Protein AF-0000000068954182 (afdb_homodimer)

Organism: Cupriavidus necator (strain ATCC 17699 / DSM 428 / KCTC 22496 / NCIMB 10442 / H16 / Stanier 337) (NCBI:txid381666)

Sequence (374 aa):
MQEFVVGITGTSGSGKTTLITAMLPWFRERGLRVNVVKHSHHPLELEPPAKDSARFRAAGASEVMVASPYRFAIVHELRGDAEPTLAEQLARLAPAELTLVEGFRSDAIPRIEVYRPVHGREPYYPCDPSIVALATDRNTDAALPCLPLNHPPEVAQFILALRERHTGKRMLHPAAHRHGFRAPDASMQEFVVGITGTSGSGKTTLITAMLPWFRERGLRVNVVKHSHHPLELEPPAKDSARFRAAGASEVMVASPYRFAIVHELRGDAEPTLAEQLARLAPAELTLVEGFRSDAIPRIEVYRPVHGREPYYPCDPSIVALATDRNTDAALPCLPLNHPPEVAQFILALRERHTGKRMLHPAAHRHGFRAPDAS

InterPro domains:
  IPR004435 Molybdopterin-guanine dinucleotide biosynthesis protein B (MobB) domain [PF03205] (5-137)
  IPR004435 Molybdopterin-guanine dinucleotide biosynthesis protein B (MobB) domain [TIGR00176] (5-160)
  IPR027417 P-loop containing nucleoside triphosphate hydrolase [G3DSA:3.40.50.300] (2-165)
  IPR027417 P-loop containing nucleoside triphosphate hydrolase [SSF52540] (4-162)
  IPR052539 Molybdopterin-guanine dinucleotide biosynthesis adapter [PTHR40072] (5-162)

Structure (mmCIF, N/CA/C/O backbone):
data_AF-0000000068954182-model_v1
#
loop_
_entity.id
_entity.type
_entity.pdbx_description
1 polymer 'Molybdopterin-guanine dinucleotide biosynthesis protein B'
#
loop_
_atom_site.group_PDB
_atom_site.id
_atom_site.type_symbol
_atom_site.label_atom_id
_atom_site.label_alt_id
_atom_site.label_comp_id
_atom_site.label_asym_id
_atom_site.label_entity_id
_atom_site.label_seq_id
_atom_site.pdbx_PDB_ins_code
_atom_site.Cartn_x
_atom_site.Cartn_y
_atom_site.Cartn_z
_atom_site.occupancy
_atom_site.B_iso_or_equiv
_atom_site.auth_seq_id
_atom_site.auth_comp_id
_atom_site.auth_asym_id
_atom_site.auth_atom_id
_atom_site.pdbx_PDB_model_num
ATOM 1 N N . MET A 1 1 ? -6.184 11.781 -8.039 1 76.31 1 MET A N 1
ATOM 2 C CA . MET A 1 1 ? -5.398 13.008 -7.918 1 76.31 1 MET A CA 1
ATOM 3 C C . MET A 1 1 ? -5.52 13.594 -6.516 1 76.31 1 MET A C 1
ATOM 5 O O . MET A 1 1 ? -6.57 13.484 -5.879 1 76.31 1 MET A O 1
ATOM 9 N N . GLN A 1 2 ? -4.336 13.977 -5.938 1 85.25 2 GLN A N 1
ATOM 10 C CA . GLN A 1 2 ? -4.332 14.617 -4.629 1 85.25 2 GLN A CA 1
ATOM 11 C C . GLN A 1 2 ? -4.703 16.094 -4.746 1 85.25 2 GLN A C 1
ATOM 13 O O . GLN A 1 2 ? -3.994 16.875 -5.391 1 85.25 2 GLN A O 1
ATOM 18 N N . GLU A 1 3 ? -5.77 16.453 -4.055 1 88.75 3 GLU A N 1
ATOM 19 C CA . GLU A 1 3 ? -6.293 17.812 -4.234 1 88.75 3 GLU A CA 1
ATOM 20 C C . GLU A 1 3 ? -5.363 18.844 -3.617 1 88.75 3 GLU A C 1
ATOM 22 O O . GLU A 1 3 ? -5.023 19.844 -4.258 1 88.75 3 GLU A O 1
ATOM 27 N N . PHE A 1 4 ? -4.992 18.672 -2.453 1 97.31 4 PHE A N 1
ATOM 28 C CA . PHE A 1 4 ? -4.094 19.594 -1.766 1 97.31 4 PHE A CA 1
ATOM 29 C C . PHE A 1 4 ? -3.117 18.828 -0.876 1 97.31 4 PHE A C 1
ATOM 31 O O . PHE A 1 4 ? -3.516 17.938 -0.13 1 97.31 4 PHE A O 1
ATOM 38 N N . VAL A 1 5 ? -1.85 19.172 -0.955 1 98.38 5 VAL A N 1
ATOM 39 C CA . VAL A 1 5 ? -0.781 18.516 -0.204 1 98.38 5 VAL A CA 1
ATOM 40 C C . VAL A 1 5 ? -0.089 19.531 0.697 1 98.38 5 VAL A C 1
ATOM 42 O O . VAL A 1 5 ? 0.292 20.625 0.242 1 98.38 5 VAL A O 1
ATOM 45 N N . VAL A 1 6 ? 0.055 19.234 1.974 1 98.44 6 VAL A N 1
ATOM 46 C CA . VAL A 1 6 ? 0.736 20.125 2.906 1 98.44 6 VAL A CA 1
ATOM 47 C C . VAL A 1 6 ? 1.708 19.328 3.771 1 98.44 6 VAL A C 1
ATOM 49 O O . VAL A 1 6 ? 1.385 18.219 4.219 1 98.44 6 VAL A O 1
ATOM 52 N N . GLY A 1 7 ? 2.863 19.891 3.965 1 98.38 7 GLY A N 1
ATOM 53 C CA . GLY A 1 7 ? 3.865 19.25 4.801 1 98.38 7 GLY A CA 1
ATOM 54 C C . GLY A 1 7 ? 3.812 19.703 6.25 1 98.38 7 GLY A C 1
ATOM 55 O O . GLY A 1 7 ? 3.543 20.875 6.527 1 98.38 7 GLY A O 1
ATOM 56 N N . ILE A 1 8 ? 4.055 18.781 7.129 1 98.31 8 ILE A N 1
ATOM 57 C CA . ILE A 1 8 ? 4.316 19.062 8.539 1 98.31 8 ILE A CA 1
ATOM 58 C C . ILE A 1 8 ? 5.781 18.781 8.852 1 98.31 8 ILE A C 1
ATOM 60 O O . ILE A 1 8 ? 6.246 17.641 8.711 1 98.31 8 ILE A O 1
ATOM 64 N N . THR A 1 9 ? 6.473 19.828 9.273 1 97.25 9 THR A N 1
ATOM 65 C CA . THR A 1 9 ? 7.91 19.672 9.5 1 97.25 9 THR A CA 1
ATOM 66 C C . THR A 1 9 ? 8.289 20.172 10.891 1 97.25 9 THR A C 1
ATOM 68 O O . THR A 1 9 ? 7.48 20.797 11.578 1 97.25 9 THR A O 1
ATOM 71 N N . GLY A 1 10 ? 9.438 19.797 11.25 1 95.38 10 GLY A N 1
ATOM 72 C CA . GLY A 1 10 ? 9.977 20.125 12.562 1 95.38 10 GLY A CA 1
ATOM 73 C C . GLY A 1 10 ? 11.031 19.156 13.039 1 95.38 10 GLY A C 1
ATOM 74 O O . GLY A 1 10 ? 11.219 18.094 12.438 1 95.38 10 GLY A O 1
ATOM 75 N N . THR A 1 11 ? 11.703 19.547 14.086 1 92.44 11 THR A N 1
ATOM 76 C CA . THR A 1 11 ? 12.758 18.703 14.625 1 92.44 11 THR A CA 1
ATOM 77 C C . THR A 1 11 ? 12.164 17.484 15.328 1 92.44 11 THR A C 1
ATOM 79 O O . THR A 1 11 ? 10.969 17.453 15.641 1 92.44 11 THR A O 1
ATOM 82 N N . SER A 1 12 ? 12.992 16.406 15.469 1 89 12 SER A N 1
ATOM 83 C CA . SER A 1 12 ? 12.555 15.195 16.172 1 89 12 SER A CA 1
ATOM 84 C C . SER A 1 12 ? 12.016 15.523 17.562 1 89 12 SER A C 1
ATOM 86 O O . SER A 1 12 ? 12.609 16.312 18.281 1 89 12 SER A O 1
ATOM 88 N N . GLY A 1 13 ? 10.93 15.008 17.844 1 90.31 13 GLY A N 1
ATOM 89 C CA . GLY A 1 13 ? 10.367 15.18 19.172 1 90.31 13 GLY A CA 1
ATOM 90 C C . GLY A 1 13 ? 9.539 16.453 19.312 1 90.31 13 GLY A C 1
ATOM 91 O O . GLY A 1 13 ? 9.016 16.75 20.375 1 90.31 13 GLY A O 1
ATOM 92 N N . SER A 1 14 ? 9.422 17.203 18.266 1 93.44 14 SER A N 1
ATOM 93 C CA . SER A 1 14 ? 8.727 18.484 18.328 1 93.44 14 SER A CA 1
ATOM 94 C C . SER A 1 14 ? 7.219 18.281 18.438 1 93.44 14 SER A C 1
ATOM 96 O O . SER A 1 14 ? 6.492 19.219 18.781 1 93.44 14 SER A O 1
ATOM 98 N N . GLY A 1 15 ? 6.762 17.094 18.078 1 94.5 15 GLY A N 1
ATOM 99 C CA . GLY A 1 15 ? 5.34 16.828 18.203 1 94.5 15 GLY A CA 1
ATOM 100 C C . GLY A 1 15 ? 4.625 16.719 16.875 1 94.5 15 GLY A C 1
ATOM 101 O O . GLY A 1 15 ? 3.402 16.875 16.797 1 94.5 15 GLY A O 1
ATOM 102 N N . LYS A 1 16 ? 5.297 16.5 15.781 1 96.5 16 LYS A N 1
ATOM 103 C CA . LYS A 1 16 ? 4.715 16.406 14.445 1 96.5 16 LYS A CA 1
ATOM 104 C C . LYS A 1 16 ? 3.66 15.305 14.391 1 96.5 16 LYS A C 1
ATOM 106 O O . LYS A 1 16 ? 2.518 15.547 14 1 96.5 16 LYS A O 1
ATOM 111 N N . THR A 1 17 ? 4.043 14.164 14.805 1 95.94 17 THR A N 1
ATOM 112 C CA . THR A 1 17 ? 3.154 13.008 14.773 1 95.94 17 THR A CA 1
ATOM 113 C C . THR A 1 17 ? 1.917 13.25 15.633 1 95.94 17 THR A C 1
ATOM 115 O O . THR A 1 17 ? 0.795 12.953 15.219 1 95.94 17 THR A O 1
ATOM 118 N N . THR A 1 18 ? 2.148 13.828 16.812 1 96.88 18 THR A N 1
ATOM 119 C CA . THR A 1 18 ? 1.052 14.156 17.719 1 96.88 18 THR A CA 1
ATOM 120 C C . THR A 1 18 ? 0.076 15.125 17.047 1 96.88 18 THR A C 1
ATOM 122 O O . THR A 1 18 ? -1.14 14.93 17.109 1 96.88 18 THR A O 1
ATOM 125 N N . LEU A 1 19 ? 0.59 16.125 16.469 1 98.44 19 LEU A N 1
ATOM 126 C CA . LEU A 1 19 ? -0.246 17.125 15.828 1 98.44 19 LEU A CA 1
ATOM 127 C C . LEU A 1 19 ? -1.05 16.516 14.688 1 98.44 19 LEU A C 1
ATOM 129 O O . LEU A 1 19 ? -2.264 16.703 14.602 1 98.44 19 LEU A O 1
ATOM 133 N N . ILE A 1 20 ? -0.392 15.773 13.812 1 98.69 20 ILE A N 1
ATOM 134 C CA . ILE A 1 20 ? -1.064 15.141 12.68 1 98.69 20 ILE A CA 1
ATOM 135 C C . ILE A 1 20 ? -2.191 14.242 13.188 1 98.69 20 ILE A C 1
ATOM 137 O O . ILE A 1 20 ? -3.326 14.336 12.711 1 98.69 20 ILE A O 1
ATOM 141 N N . THR A 1 21 ? -1.903 13.461 14.133 1 98.5 21 THR A N 1
ATOM 142 C CA . THR A 1 21 ? -2.877 12.531 14.695 1 98.5 21 THR A CA 1
ATOM 143 C C . THR A 1 21 ? -4.078 13.281 15.266 1 98.5 21 THR A C 1
ATOM 145 O O . THR A 1 21 ? -5.223 12.875 15.062 1 98.5 21 THR A O 1
ATOM 148 N N . ALA A 1 22 ? -3.803 14.344 15.914 1 98.5 22 ALA A N 1
ATOM 149 C CA . ALA A 1 22 ? -4.852 15.102 16.594 1 98.5 22 ALA A CA 1
ATOM 150 C C . ALA A 1 22 ? -5.75 15.812 15.586 1 98.5 22 ALA A C 1
ATOM 152 O O . ALA A 1 22 ? -6.93 16.062 15.859 1 98.5 22 ALA A O 1
ATOM 153 N N . MET A 1 23 ? -5.266 16.062 14.414 1 98.75 23 MET A N 1
ATOM 154 C CA . MET A 1 23 ? -6.02 16.812 13.414 1 98.75 23 MET A CA 1
ATOM 155 C C . MET A 1 23 ? -6.926 15.883 12.602 1 98.75 23 MET A C 1
ATOM 157 O O . MET A 1 23 ? -7.965 16.312 12.102 1 98.75 23 MET A O 1
ATOM 161 N N . LEU A 1 24 ? -6.629 14.648 12.516 1 98.56 24 LEU A N 1
ATOM 162 C CA . LEU A 1 24 ? -7.27 13.719 11.586 1 98.56 24 LEU A CA 1
ATOM 163 C C . LEU A 1 24 ? -8.75 13.555 11.922 1 98.56 24 LEU A C 1
ATOM 165 O O . LEU A 1 24 ? -9.602 13.664 11.039 1 98.56 24 LEU A O 1
ATOM 169 N N . PRO A 1 25 ? -9.102 13.383 13.195 1 98.12 25 PRO A N 1
ATOM 170 C CA . PRO A 1 25 ? -10.531 13.266 13.5 1 98.12 25 PRO A CA 1
ATOM 171 C C . PRO A 1 25 ? -11.32 14.523 13.133 1 98.12 25 PRO A C 1
ATOM 173 O O . PRO A 1 25 ? -12.477 14.43 12.711 1 98.12 25 PRO A O 1
ATOM 176 N N . TRP A 1 26 ? -10.672 15.609 13.305 1 97.94 26 TRP A N 1
ATOM 177 C CA . TRP A 1 26 ? -11.32 16.875 12.992 1 97.94 26 TRP A CA 1
ATOM 178 C C . TRP A 1 26 ? -11.656 16.969 11.508 1 97.94 26 TRP A C 1
ATOM 180 O O . TRP A 1 26 ? -12.758 17.375 11.141 1 97.94 26 TRP A O 1
ATOM 190 N N . PHE A 1 27 ? -10.766 16.578 10.641 1 97.5 27 PHE A N 1
ATOM 191 C CA . PHE A 1 27 ? -11 16.562 9.203 1 97.5 27 PHE A CA 1
ATOM 192 C C . PHE A 1 27 ? -12.086 15.555 8.844 1 97.5 27 PHE A C 1
ATOM 194 O O . PHE A 1 27 ? -12.961 15.844 8.023 1 97.5 27 PHE A O 1
ATOM 201 N N . ARG A 1 28 ? -11.992 14.43 9.438 1 95.56 28 ARG A N 1
ATOM 202 C CA . ARG A 1 28 ? -12.945 13.367 9.148 1 95.56 28 ARG A CA 1
ATOM 203 C C . ARG A 1 28 ? -14.367 13.797 9.492 1 95.56 28 ARG A C 1
ATOM 205 O O . ARG A 1 28 ? -15.312 13.508 8.75 1 95.56 28 ARG A O 1
ATOM 212 N N . GLU A 1 29 ? -14.531 14.43 10.578 1 95.25 29 GLU A N 1
ATOM 213 C CA . GLU A 1 29 ? -15.836 14.906 11.031 1 95.25 29 GLU A CA 1
ATOM 214 C C . GLU A 1 29 ? -16.438 15.883 10.031 1 95.25 29 GLU A C 1
ATOM 216 O O . GLU A 1 29 ? -17.656 16.094 10.016 1 95.25 29 GLU A O 1
ATOM 221 N N . ARG A 1 30 ? -15.656 16.406 9.281 1 94.25 30 ARG A N 1
ATOM 222 C CA . ARG A 1 30 ? -16.109 17.391 8.297 1 94.25 30 ARG A CA 1
ATOM 223 C C . ARG A 1 30 ? -16.25 16.75 6.918 1 94.25 30 ARG A C 1
ATOM 225 O O . ARG A 1 30 ? -16.422 17.453 5.922 1 94.25 30 ARG A O 1
ATOM 232 N N . GLY A 1 31 ? -16 15.43 6.84 1 92.94 31 GLY A N 1
ATOM 233 C CA . GLY A 1 31 ? -16.266 14.656 5.637 1 92.94 31 GLY A CA 1
ATOM 234 C C . GLY A 1 31 ? -15.102 14.633 4.672 1 92.94 31 GLY A C 1
ATOM 235 O O . GLY A 1 31 ? -15.266 14.289 3.5 1 92.94 31 GLY A O 1
ATOM 236 N N . LEU A 1 32 ? -13.93 15.031 5.152 1 95.44 32 LEU A N 1
ATOM 237 C CA . LEU A 1 32 ? -12.766 15.062 4.273 1 95.44 32 LEU A CA 1
ATOM 238 C C . LEU A 1 32 ? -12.023 13.727 4.301 1 95.44 32 LEU A C 1
ATOM 240 O O . LEU A 1 32 ? -11.875 13.117 5.363 1 95.44 32 LEU A O 1
ATOM 244 N N . ARG A 1 33 ? -11.664 13.289 3.15 1 96.06 33 ARG A N 1
ATOM 245 C CA . ARG A 1 33 ? -10.688 12.211 3.051 1 96.06 33 ARG A CA 1
ATOM 246 C C . ARG A 1 33 ? -9.266 12.75 3.154 1 96.06 33 ARG A C 1
ATOM 248 O O . ARG A 1 33 ? -8.875 13.633 2.389 1 96.06 33 ARG A O 1
ATOM 255 N N . VAL A 1 34 ? -8.562 12.188 4.121 1 98.25 34 VAL A N 1
ATOM 256 C CA . VAL A 1 34 ? -7.199 12.672 4.352 1 98.25 34 VAL A CA 1
ATOM 257 C C . VAL A 1 34 ? -6.219 11.508 4.262 1 98.25 34 VAL A C 1
ATOM 259 O O . VAL A 1 34 ? -6.387 10.492 4.941 1 98.25 34 VAL A O 1
ATOM 262 N N . ASN A 1 35 ? -5.207 11.594 3.428 1 98.75 35 ASN A N 1
ATOM 263 C CA . ASN A 1 35 ? -4.078 10.68 3.41 1 98.75 35 ASN A CA 1
ATOM 264 C C . ASN A 1 35 ? -2.904 11.219 4.227 1 98.75 35 ASN A C 1
ATOM 266 O O . ASN A 1 35 ? -2.811 12.422 4.465 1 98.75 35 ASN A O 1
ATOM 270 N N . VAL A 1 36 ? -2.061 10.336 4.637 1 98.81 36 VAL A N 1
ATOM 271 C CA . VAL A 1 36 ? -0.833 10.727 5.32 1 98.81 36 VAL A CA 1
ATOM 272 C C . VAL A 1 36 ? 0.358 10 4.695 1 98.81 36 VAL A C 1
ATOM 274 O O . VAL A 1 36 ? 0.306 8.789 4.469 1 98.81 36 VAL A O 1
ATOM 277 N N . VAL A 1 37 ? 1.36 10.719 4.438 1 98.5 37 VAL A N 1
ATOM 278 C CA . VAL A 1 37 ? 2.633 10.18 3.975 1 98.5 37 VAL A CA 1
ATOM 279 C C . VAL A 1 37 ? 3.727 10.484 4.996 1 98.5 37 VAL A C 1
ATOM 281 O O . VAL A 1 37 ? 3.889 11.633 5.414 1 98.5 37 VAL A O 1
ATOM 284 N N . LYS A 1 38 ? 4.406 9.508 5.379 1 97.31 38 LYS A N 1
ATOM 285 C CA . LYS A 1 38 ? 5.562 9.703 6.25 1 97.31 38 LYS A CA 1
ATOM 286 C C . LYS A 1 38 ? 6.82 9.094 5.641 1 97.31 38 LYS A C 1
ATOM 288 O O . LYS A 1 38 ? 6.816 7.926 5.238 1 97.31 38 LYS A O 1
ATOM 293 N N . HIS A 1 39 ? 7.82 9.852 5.621 1 96.31 39 HIS A N 1
ATOM 294 C CA . HIS A 1 39 ? 9.125 9.336 5.23 1 96.31 39 HIS A CA 1
ATOM 295 C C . HIS A 1 39 ? 9.969 8.984 6.453 1 96.31 39 HIS A C 1
ATOM 297 O O . HIS A 1 39 ? 10.102 9.797 7.371 1 96.31 39 HIS A O 1
ATOM 303 N N . SER A 1 40 ? 10.461 7.785 6.406 1 91.19 40 SER A N 1
ATOM 304 C CA . SER A 1 40 ? 11.328 7.32 7.484 1 91.19 40 SER A CA 1
ATOM 305 C C . SER A 1 40 ? 12.703 6.914 6.953 1 91.19 40 SER A C 1
ATOM 307 O O . SER A 1 40 ? 12.805 6.289 5.898 1 91.19 40 SER A O 1
ATOM 309 N N . HIS A 1 41 ? 13.734 7.277 7.742 1 87.06 41 HIS A N 1
ATOM 310 C CA . HIS A 1 41 ? 15.078 6.859 7.383 1 87.06 41 HIS A CA 1
ATOM 311 C C . HIS A 1 41 ? 15.383 5.461 7.918 1 87.06 41 HIS A C 1
ATOM 313 O O . HIS A 1 41 ? 16.422 4.879 7.586 1 87.06 41 HIS A O 1
ATOM 319 N N . HIS A 1 42 ? 14.383 4.898 8.664 1 86 42 HIS A N 1
ATOM 320 C CA . HIS A 1 42 ? 14.57 3.578 9.258 1 86 42 HIS A CA 1
ATOM 321 C C . HIS A 1 42 ? 13.773 2.52 8.508 1 86 42 HIS A C 1
ATOM 323 O O . HIS A 1 42 ? 12.781 2.836 7.844 1 86 42 HIS A O 1
ATOM 329 N N . PRO A 1 43 ? 14.266 1.285 8.742 1 85 43 PRO A N 1
ATOM 330 C CA . PRO A 1 43 ? 13.477 0.199 8.156 1 85 43 PRO A CA 1
ATOM 331 C C . PRO A 1 43 ? 12.078 0.101 8.758 1 85 43 PRO A C 1
ATOM 333 O O . PRO A 1 43 ? 11.898 0.324 9.953 1 85 43 PRO A O 1
ATOM 336 N N . LEU A 1 44 ? 11.164 -0.228 7.938 1 89.69 44 LEU A N 1
ATOM 337 C CA . LEU A 1 44 ? 9.773 -0.335 8.359 1 89.69 44 LEU A CA 1
ATOM 338 C C . LEU A 1 44 ? 9.523 -1.66 9.07 1 89.69 44 LEU A C 1
ATOM 340 O O . LEU A 1 44 ? 9.977 -2.711 8.617 1 89.69 44 LEU A O 1
ATOM 344 N N . GLU A 1 45 ? 8.945 -1.561 10.164 1 86.44 45 GLU A N 1
ATOM 345 C CA . GLU A 1 45 ? 8.422 -2.768 10.797 1 86.44 45 GLU A CA 1
ATOM 346 C C . GLU A 1 45 ? 7.047 -3.133 10.25 1 86.44 45 GLU A C 1
ATOM 348 O O . GLU A 1 45 ? 6.094 -2.367 10.391 1 86.44 45 GLU A O 1
ATOM 353 N N . LEU A 1 46 ? 7.066 -4.234 9.633 1 89.56 46 LEU A N 1
ATOM 354 C CA . LEU A 1 46 ? 5.836 -4.715 9.016 1 89.56 46 LEU A CA 1
ATOM 355 C C . LEU A 1 46 ? 5.297 -5.938 9.758 1 89.56 46 LEU A C 1
ATOM 357 O O . LEU A 1 46 ? 5.551 -6.105 10.945 1 89.56 46 LEU A O 1
ATOM 361 N N . GLU A 1 47 ? 4.512 -6.777 9.117 1 88.44 47 GLU A N 1
ATOM 362 C CA . GLU A 1 47 ? 3.955 -7.988 9.703 1 88.44 47 GLU A CA 1
ATOM 363 C C . GLU A 1 47 ? 5.055 -8.984 10.07 1 88.44 47 GLU A C 1
ATOM 365 O O . GLU A 1 47 ? 6.18 -8.883 9.57 1 88.44 47 GLU A O 1
ATOM 370 N N . PRO A 1 48 ? 4.746 -9.906 10.914 1 87.62 48 PRO A N 1
ATOM 371 C CA . PRO A 1 48 ? 5.719 -10.945 11.258 1 87.62 48 PRO A CA 1
ATOM 372 C C . PRO A 1 48 ? 6.18 -11.75 10.047 1 87.62 48 PRO A C 1
ATOM 374 O O . PRO A 1 48 ? 5.418 -11.922 9.094 1 87.62 48 PRO A O 1
ATOM 377 N N . PRO A 1 49 ? 7.375 -12.328 10.148 1 87.25 49 PRO A N 1
ATOM 378 C CA . PRO A 1 49 ? 7.984 -13.016 9.008 1 87.25 49 PRO A CA 1
ATOM 379 C C . PRO A 1 49 ? 7.223 -14.273 8.602 1 87.25 49 PRO A C 1
ATOM 381 O O . PRO A 1 49 ? 7.375 -14.758 7.477 1 87.25 49 PRO A O 1
ATOM 384 N N . ALA A 1 50 ? 6.422 -14.805 9.422 1 87.38 50 ALA A N 1
ATOM 385 C CA . ALA A 1 50 ? 5.742 -16.062 9.148 1 87.38 50 ALA A CA 1
ATOM 386 C C . ALA A 1 50 ? 4.496 -15.844 8.289 1 87.38 50 ALA A C 1
ATOM 388 O O . ALA A 1 50 ? 3.926 -16.797 7.754 1 87.38 50 ALA A O 1
ATOM 389 N N . LYS A 1 51 ? 4.164 -14.633 8.125 1 90.25 51 LYS A N 1
ATOM 390 C CA . LYS A 1 51 ? 2.963 -14.336 7.348 1 90.25 51 LYS A CA 1
ATOM 391 C C . LYS A 1 51 ? 3.217 -14.5 5.852 1 90.25 51 LYS A C 1
ATOM 393 O O . LYS A 1 51 ? 4.34 -14.289 5.383 1 90.25 51 LYS A O 1
ATOM 398 N N . ASP A 1 52 ? 2.17 -14.797 5.129 1 92.25 52 ASP A N 1
ATOM 399 C CA . ASP A 1 52 ? 2.271 -15.031 3.691 1 92.25 52 ASP A CA 1
ATOM 400 C C . ASP A 1 52 ? 2.865 -13.812 2.982 1 92.25 52 ASP A C 1
ATOM 402 O O . ASP A 1 52 ? 3.74 -13.953 2.125 1 92.25 52 ASP A O 1
ATOM 406 N N . SER A 1 53 ? 2.434 -12.648 3.369 1 94.62 53 SER A N 1
ATOM 407 C CA . SER A 1 53 ? 2.916 -11.422 2.744 1 94.62 53 SER A CA 1
ATOM 408 C C . SER A 1 53 ? 4.426 -11.273 2.898 1 94.62 53 SER A C 1
ATOM 410 O O . SER A 1 53 ? 5.121 -10.914 1.948 1 94.62 53 SER A O 1
ATOM 412 N N . ALA A 1 54 ? 4.934 -11.594 4.035 1 94.81 54 ALA A N 1
ATOM 413 C CA . ALA A 1 54 ? 6.371 -11.523 4.293 1 94.81 54 ALA A CA 1
ATOM 414 C C . ALA A 1 54 ? 7.125 -12.555 3.455 1 94.81 54 ALA A C 1
ATOM 416 O O . ALA A 1 54 ? 8.195 -12.258 2.914 1 94.81 54 ALA A O 1
ATOM 417 N N . ARG A 1 55 ? 6.562 -13.68 3.369 1 96.12 55 ARG A N 1
ATOM 418 C CA . ARG A 1 55 ? 7.176 -14.75 2.584 1 96.12 55 ARG A CA 1
ATOM 419 C C . ARG A 1 55 ? 7.266 -14.359 1.111 1 96.12 55 ARG A C 1
ATOM 421 O O . ARG A 1 55 ? 8.297 -14.57 0.473 1 96.12 55 ARG A O 1
ATOM 428 N N . PHE A 1 56 ? 6.195 -13.789 0.601 1 98.06 56 PHE A N 1
ATOM 429 C CA . PHE A 1 56 ? 6.176 -13.375 -0.797 1 98.06 56 PHE A CA 1
ATOM 430 C C . PHE A 1 56 ? 7.23 -12.305 -1.062 1 98.06 56 PHE A C 1
ATOM 432 O O . PHE A 1 56 ? 7.949 -12.367 -2.061 1 98.06 56 PHE A O 1
ATOM 439 N N . ARG A 1 57 ? 7.363 -11.383 -0.164 1 96.69 57 ARG A N 1
ATOM 440 C CA . ARG A 1 57 ? 8.336 -10.305 -0.315 1 96.69 57 ARG A CA 1
ATOM 441 C C . ARG A 1 57 ? 9.758 -10.844 -0.27 1 96.69 57 ARG A C 1
ATOM 443 O O . ARG A 1 57 ? 10.586 -10.516 -1.127 1 96.69 57 ARG A O 1
ATOM 450 N N . ALA A 1 58 ? 9.992 -11.703 0.665 1 96.31 58 ALA A N 1
ATOM 451 C CA . ALA A 1 58 ? 11.32 -12.297 0.824 1 96.31 58 ALA A CA 1
ATOM 452 C C . ALA A 1 58 ? 11.695 -13.133 -0.396 1 96.31 58 ALA A C 1
ATOM 454 O O . ALA A 1 58 ? 12.867 -13.195 -0.773 1 96.31 58 ALA A O 1
ATOM 455 N N . ALA A 1 59 ? 10.656 -13.688 -1.003 1 97.81 59 ALA A N 1
ATOM 456 C CA . ALA A 1 59 ? 10.883 -14.578 -2.137 1 97.81 59 ALA A CA 1
ATOM 457 C C . ALA A 1 59 ? 11.109 -13.789 -3.422 1 97.81 59 ALA A C 1
ATOM 459 O O . ALA A 1 59 ? 11.43 -14.359 -4.465 1 97.81 59 ALA A O 1
ATOM 460 N N . GLY A 1 60 ? 10.812 -12.5 -3.375 1 97.12 60 GLY A N 1
ATOM 461 C CA . GLY A 1 60 ? 11.242 -11.703 -4.512 1 97.12 60 GLY A CA 1
ATOM 462 C C . GLY A 1 60 ? 10.094 -11 -5.211 1 97.12 60 GLY A C 1
ATOM 463 O O . GLY A 1 60 ? 10.281 -10.398 -6.27 1 97.12 60 GLY A O 1
ATOM 464 N N . ALA A 1 61 ? 8.914 -11.047 -4.672 1 98.25 61 ALA A N 1
ATOM 465 C CA . ALA A 1 61 ? 7.805 -10.289 -5.254 1 98.25 61 ALA A CA 1
ATOM 466 C C . ALA A 1 61 ? 8.102 -8.797 -5.258 1 98.25 61 ALA A C 1
ATOM 468 O O . ALA A 1 61 ? 8.648 -8.266 -4.289 1 98.25 61 ALA A O 1
ATOM 469 N N . SER A 1 62 ? 7.699 -8.109 -6.328 1 97.25 62 SER A N 1
ATOM 470 C CA . SER A 1 62 ? 7.914 -6.672 -6.426 1 97.25 62 SER A CA 1
ATOM 471 C C . SER A 1 62 ? 6.945 -5.906 -5.527 1 97.25 62 SER A C 1
ATOM 473 O O . SER A 1 62 ? 7.367 -5.121 -4.676 1 97.25 62 SER A O 1
ATOM 475 N N . GLU A 1 63 ? 5.68 -6.137 -5.703 1 98.31 63 GLU A N 1
ATOM 476 C CA . GLU A 1 63 ? 4.652 -5.637 -4.793 1 98.31 63 GLU A CA 1
ATOM 477 C C . GLU A 1 63 ? 3.766 -6.77 -4.285 1 98.31 63 GLU A C 1
ATOM 479 O O . GLU A 1 63 ? 3.418 -7.68 -5.039 1 98.31 63 GLU A O 1
ATOM 484 N N . VAL A 1 64 ? 3.488 -6.672 -3.029 1 98.44 64 VAL A N 1
ATOM 485 C CA . VAL A 1 64 ? 2.564 -7.617 -2.406 1 98.44 64 VAL A CA 1
ATOM 486 C C . VAL A 1 64 ? 1.361 -6.863 -1.841 1 98.44 64 VAL A C 1
ATOM 488 O O . VAL A 1 64 ? 1.521 -5.891 -1.104 1 98.44 64 VAL A O 1
ATOM 491 N N . MET A 1 65 ? 0.245 -7.316 -2.215 1 98.25 65 MET A N 1
ATOM 492 C CA . MET A 1 65 ? -1.001 -6.777 -1.676 1 98.25 65 MET A CA 1
ATOM 493 C C . MET A 1 65 ? -1.759 -7.844 -0.891 1 98.25 65 MET A C 1
ATOM 495 O O . MET A 1 65 ? -1.98 -8.945 -1.389 1 98.25 65 MET A O 1
ATOM 499 N N . VAL A 1 66 ? -2.1 -7.52 0.284 1 97.38 66 VAL A N 1
ATOM 500 C CA . VAL A 1 66 ? -3.029 -8.336 1.06 1 97.38 66 VAL A CA 1
ATOM 501 C C . VAL A 1 66 ? -4.328 -7.566 1.283 1 97.38 66 VAL A C 1
ATOM 503 O O . VAL A 1 66 ? -4.316 -6.457 1.821 1 97.38 66 VAL A O 1
ATOM 506 N N . ALA A 1 67 ? -5.359 -8.164 0.877 1 96.69 67 ALA A N 1
ATOM 507 C CA . ALA A 1 67 ? -6.672 -7.527 0.962 1 96.69 67 ALA A CA 1
ATOM 508 C C . ALA A 1 67 ? -7.59 -8.289 1.914 1 96.69 67 ALA A C 1
ATOM 510 O O . ALA A 1 67 ? -7.543 -9.516 1.982 1 96.69 67 ALA A O 1
ATOM 511 N N . SER A 1 68 ? -8.383 -7.566 2.613 1 95.12 68 SER A N 1
ATOM 512 C CA . SER A 1 68 ? -9.414 -8.086 3.504 1 95.12 68 SER A CA 1
ATOM 513 C C . SER A 1 68 ? -10.656 -7.211 3.48 1 95.12 68 SER A C 1
ATOM 515 O O . SER A 1 68 ? -10.664 -6.145 2.863 1 95.12 68 SER A O 1
ATOM 517 N N . PRO A 1 69 ? -11.758 -7.676 4.109 1 94 69 PRO A N 1
ATOM 518 C CA . PRO A 1 69 ? -12.969 -6.855 4.145 1 94 69 PRO A CA 1
ATOM 519 C C . PRO A 1 69 ? -12.781 -5.555 4.926 1 94 69 PRO A C 1
ATOM 521 O O . PRO A 1 69 ? -13.633 -4.664 4.863 1 94 69 PRO A O 1
ATOM 524 N N . TYR A 1 70 ? -11.656 -5.355 5.59 1 94.12 70 TYR A N 1
ATOM 525 C CA . TYR A 1 70 ? -11.492 -4.219 6.488 1 94.12 70 TYR A CA 1
ATOM 526 C C . TYR A 1 70 ? -10.492 -3.219 5.926 1 94.12 70 TYR A C 1
ATOM 528 O O . TYR A 1 70 ? -10.586 -2.02 6.191 1 94.12 70 TYR A O 1
ATOM 536 N N . ARG A 1 71 ? -9.508 -3.785 5.289 1 96 71 ARG A N 1
ATOM 537 C CA . ARG A 1 71 ? -8.438 -2.953 4.746 1 96 71 ARG A CA 1
ATOM 538 C C . ARG A 1 71 ? -7.609 -3.727 3.729 1 96 71 ARG A C 1
ATOM 540 O O . ARG A 1 71 ? -7.746 -4.945 3.602 1 96 71 ARG A O 1
ATOM 547 N N . PHE A 1 72 ? -6.793 -3.02 3.025 1 97.12 72 PHE A N 1
ATOM 548 C CA . PHE A 1 72 ? -5.73 -3.676 2.271 1 97.12 72 PHE A CA 1
ATOM 549 C C . PHE A 1 72 ? -4.398 -2.967 2.482 1 97.12 72 PHE A C 1
ATOM 551 O O . PHE A 1 72 ? -4.367 -1.796 2.867 1 97.12 72 PHE A O 1
ATOM 558 N N . ALA A 1 73 ? -3.377 -3.719 2.248 1 97.75 73 ALA A N 1
ATOM 559 C CA . ALA A 1 73 ? -2.008 -3.225 2.373 1 97.75 73 ALA A CA 1
ATOM 560 C C . ALA A 1 73 ? -1.186 -3.562 1.133 1 97.75 73 ALA A C 1
ATOM 562 O O . ALA A 1 73 ? -1.3 -4.66 0.585 1 97.75 73 ALA A O 1
ATOM 563 N N . ILE A 1 74 ? -0.438 -2.67 0.701 1 98.31 74 ILE A N 1
ATOM 564 C CA . ILE A 1 74 ? 0.518 -2.855 -0.386 1 98.31 74 ILE A CA 1
ATOM 565 C C . ILE A 1 74 ? 1.934 -2.592 0.122 1 98.31 74 ILE A C 1
ATOM 567 O O . ILE A 1 74 ? 2.189 -1.567 0.759 1 98.31 74 ILE A O 1
ATOM 571 N N . VAL A 1 75 ? 2.801 -3.459 -0.135 1 97.88 75 VAL A N 1
ATOM 572 C CA . VAL A 1 75 ? 4.211 -3.219 0.162 1 97.88 75 VAL A CA 1
ATOM 573 C C . VAL A 1 75 ? 5.031 -3.32 -1.12 1 97.88 75 VAL A C 1
ATOM 575 O O . VAL A 1 75 ? 4.898 -4.285 -1.876 1 97.88 75 VAL A O 1
ATOM 578 N N . HIS A 1 76 ? 5.777 -2.34 -1.351 1 97.88 76 HIS A N 1
ATOM 579 C CA . HIS A 1 76 ? 6.676 -2.275 -2.498 1 97.88 76 HIS A CA 1
ATOM 580 C C . HIS A 1 76 ? 8.133 -2.363 -2.062 1 97.88 76 HIS A C 1
ATOM 582 O O . HIS A 1 76 ? 8.617 -1.509 -1.313 1 97.88 76 HIS A O 1
ATOM 588 N N . GLU A 1 77 ? 8.828 -3.334 -2.559 1 96.25 77 GLU A N 1
ATOM 589 C CA . GLU A 1 77 ? 10.258 -3.486 -2.291 1 96.25 77 GLU A CA 1
ATOM 590 C C . GLU A 1 77 ? 11.094 -2.762 -3.338 1 96.25 77 GLU A C 1
ATOM 592 O O . GLU A 1 77 ? 10.961 -3.023 -4.535 1 96.25 77 GLU A O 1
ATOM 597 N N . LEU A 1 78 ? 11.977 -1.896 -2.9 1 95.12 78 LEU A N 1
ATOM 598 C CA . LEU A 1 78 ? 12.773 -1.132 -3.85 1 95.12 78 LEU A CA 1
ATOM 599 C C . LEU A 1 78 ? 13.914 -1.98 -4.406 1 95.12 78 LEU A C 1
ATOM 601 O O . LEU A 1 78 ? 14.344 -1.782 -5.547 1 95.12 78 LEU A O 1
ATOM 605 N N . ARG A 1 79 ? 14.492 -2.877 -3.57 1 91.88 79 ARG A N 1
ATOM 606 C CA . ARG A 1 79 ? 15.547 -3.799 -3.977 1 91.88 79 ARG A CA 1
ATOM 607 C C . ARG A 1 79 ? 16.672 -3.062 -4.691 1 91.88 79 ARG A C 1
ATOM 609 O O . ARG A 1 79 ? 17.094 -3.469 -5.773 1 91.88 79 ARG A O 1
ATOM 616 N N . GLY A 1 80 ? 17.094 -1.952 -4.203 1 90.94 80 GLY A N 1
ATOM 617 C CA . GLY A 1 80 ? 18.234 -1.211 -4.727 1 90.94 80 GLY A CA 1
ATOM 618 C C . GLY A 1 80 ? 17.828 -0.105 -5.688 1 90.94 80 GLY A C 1
ATOM 619 O O . GLY A 1 80 ? 18.672 0.713 -6.078 1 90.94 80 GLY A O 1
ATOM 620 N N . ASP A 1 81 ? 16.547 -0.098 -6.148 1 93.69 81 ASP A N 1
ATOM 621 C CA . ASP A 1 81 ? 16.062 1.004 -6.977 1 93.69 81 ASP A CA 1
ATOM 622 C C . ASP A 1 81 ? 16.125 2.328 -6.219 1 93.69 81 ASP A C 1
ATOM 624 O O . ASP A 1 81 ? 16.172 2.342 -4.984 1 93.69 81 ASP A O 1
ATOM 628 N N . ALA A 1 82 ? 16.094 3.404 -6.973 1 95 82 ALA A N 1
ATOM 629 C CA . 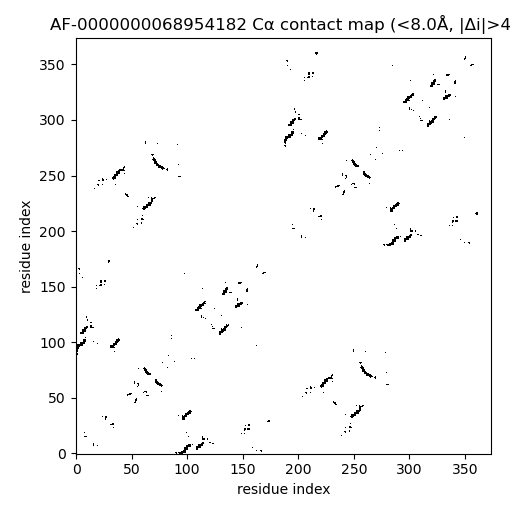ALA A 1 82 ? 16.078 4.734 -6.363 1 95 82 ALA A CA 1
ATOM 630 C C . ALA A 1 82 ? 14.789 4.961 -5.574 1 95 82 ALA A C 1
ATOM 632 O O . ALA A 1 82 ? 13.719 4.508 -5.98 1 95 82 ALA A O 1
ATOM 633 N N . GLU A 1 83 ? 14.945 5.668 -4.523 1 94.62 83 GLU A N 1
ATOM 634 C CA . GLU A 1 83 ? 13.758 6.039 -3.77 1 94.62 83 GLU A CA 1
ATOM 635 C C . GLU A 1 83 ? 12.82 6.902 -4.609 1 94.62 83 GLU A C 1
ATOM 637 O O . GLU A 1 83 ? 13.258 7.863 -5.246 1 94.62 83 GLU A O 1
ATOM 642 N N . PRO A 1 84 ? 11.539 6.559 -4.633 1 95.69 84 PRO A N 1
ATOM 643 C CA . PRO A 1 84 ? 10.602 7.418 -5.359 1 95.69 84 PRO A CA 1
ATOM 644 C C . PRO A 1 84 ? 10.531 8.836 -4.793 1 95.69 84 PRO A C 1
ATOM 646 O O . PRO A 1 84 ? 10.688 9.023 -3.586 1 95.69 84 PRO A O 1
ATOM 649 N N . THR A 1 85 ? 10.336 9.789 -5.66 1 95.56 85 THR A N 1
ATOM 650 C CA . THR A 1 85 ? 10.086 11.164 -5.246 1 95.56 85 THR A CA 1
ATOM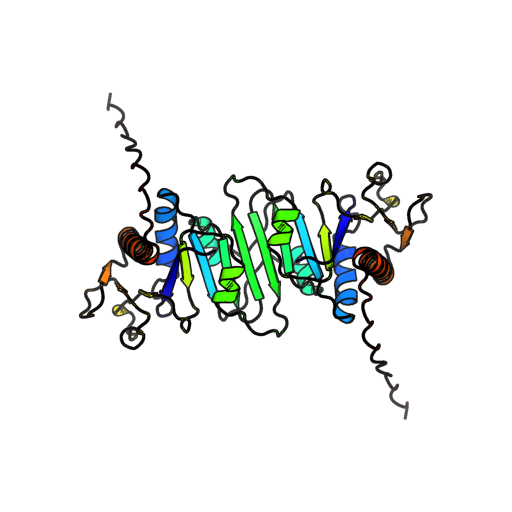 651 C C . THR A 1 85 ? 8.734 11.273 -4.543 1 95.56 85 THR A C 1
ATOM 653 O O . THR A 1 85 ? 7.93 10.344 -4.582 1 95.56 85 THR A O 1
ATOM 656 N N . LEU A 1 86 ? 8.523 12.398 -3.885 1 96.81 86 LEU A N 1
ATOM 657 C CA . LEU A 1 86 ? 7.219 12.625 -3.262 1 96.81 86 LEU A CA 1
ATOM 658 C C . LEU A 1 86 ? 6.102 12.555 -4.297 1 96.81 86 LEU A C 1
ATOM 660 O O . LEU A 1 86 ? 5.051 11.961 -4.047 1 96.81 86 LEU A O 1
ATOM 664 N N . ALA A 1 87 ? 6.324 13.188 -5.441 1 96.38 87 ALA A N 1
ATOM 665 C CA . ALA A 1 87 ? 5.32 13.188 -6.504 1 96.38 87 ALA A CA 1
ATOM 666 C C . ALA A 1 87 ? 4.961 11.758 -6.914 1 96.38 87 ALA A C 1
ATOM 668 O O . ALA A 1 87 ? 3.785 11.445 -7.109 1 96.38 87 ALA A O 1
ATOM 669 N N . GLU A 1 88 ? 5.949 10.898 -7.02 1 95.94 88 GLU A N 1
ATOM 670 C CA . GLU A 1 88 ? 5.723 9.508 -7.383 1 95.94 88 GLU A CA 1
ATOM 671 C C . GLU A 1 88 ? 4.957 8.773 -6.289 1 95.94 88 GLU A C 1
ATOM 673 O O . GLU A 1 88 ? 4.098 7.934 -6.578 1 95.94 88 GLU A O 1
ATOM 678 N N . GLN A 1 89 ? 5.328 9.07 -5.062 1 96.56 89 GLN A N 1
ATOM 679 C CA . GLN A 1 89 ? 4.621 8.469 -3.936 1 96.56 89 GLN A CA 1
ATOM 680 C C . GLN A 1 89 ? 3.152 8.883 -3.924 1 96.56 89 GLN A C 1
ATOM 682 O O . GLN A 1 89 ? 2.266 8.031 -3.797 1 96.56 89 GLN A O 1
ATOM 687 N N . LEU A 1 90 ? 2.916 10.156 -4.121 1 97.75 90 LEU A N 1
ATOM 688 C CA . LEU A 1 90 ? 1.561 10.695 -4.102 1 97.75 90 LEU A CA 1
ATOM 689 C C . LEU A 1 90 ? 0.714 10.07 -5.207 1 97.75 90 LEU A C 1
ATOM 691 O O . LEU A 1 90 ? -0.487 9.859 -5.031 1 97.75 90 LEU A O 1
ATOM 695 N N . ALA A 1 91 ? 1.301 9.766 -6.301 1 97.06 91 ALA A N 1
ATOM 696 C CA . ALA A 1 91 ? 0.601 9.195 -7.449 1 97.06 91 ALA A CA 1
ATOM 697 C C . ALA A 1 91 ? 0.105 7.785 -7.145 1 97.06 91 ALA A C 1
ATOM 699 O O . ALA A 1 91 ? -0.762 7.258 -7.848 1 97.06 91 ALA A O 1
ATOM 700 N N . ARG A 1 92 ? 0.611 7.188 -6.125 1 97.19 92 ARG A N 1
ATOM 701 C CA . ARG A 1 92 ? 0.236 5.828 -5.758 1 97.19 92 ARG A CA 1
ATOM 702 C C . ARG A 1 92 ? -0.966 5.828 -4.816 1 97.19 92 ARG A C 1
ATOM 704 O O . ARG A 1 92 ? -1.583 4.785 -4.59 1 97.19 92 ARG A O 1
ATOM 711 N N . LEU A 1 93 ? -1.244 6.961 -4.262 1 98.19 93 LEU A N 1
ATOM 712 C CA . LEU A 1 93 ? -2.295 7.02 -3.254 1 98.19 93 LEU A CA 1
ATOM 713 C C . LEU A 1 93 ? -3.662 7.219 -3.902 1 98.19 93 LEU A C 1
ATOM 715 O O . LEU A 1 93 ? -3.76 7.797 -4.988 1 98.19 93 LEU A O 1
ATOM 719 N N . ALA A 1 94 ? -4.66 6.73 -3.236 1 96.75 94 ALA A N 1
ATOM 720 C CA . ALA A 1 94 ? -6.031 7 -3.654 1 96.75 94 ALA A CA 1
ATOM 721 C C . ALA A 1 94 ? -6.344 8.492 -3.576 1 96.75 94 ALA A C 1
ATOM 723 O O . ALA A 1 94 ? -5.711 9.227 -2.816 1 96.75 94 ALA A O 1
ATOM 724 N N . PRO A 1 95 ? -7.285 8.922 -4.34 1 96 95 PRO A N 1
ATOM 725 C CA . PRO A 1 95 ? -7.664 10.336 -4.293 1 96 95 PRO A CA 1
ATOM 726 C C . PRO A 1 95 ? -8.086 10.789 -2.895 1 96 95 PRO A C 1
ATOM 728 O O . PRO A 1 95 ? -8.727 10.031 -2.164 1 96 95 PRO A O 1
ATOM 731 N N . ALA A 1 96 ? -7.762 12 -2.549 1 97 96 ALA A N 1
ATOM 732 C CA . ALA A 1 96 ? -8.133 12.617 -1.28 1 97 96 ALA A CA 1
ATOM 733 C C . ALA A 1 96 ? -8.188 14.141 -1.411 1 97 96 ALA A C 1
ATOM 735 O O . ALA A 1 96 ? -7.527 14.719 -2.281 1 97 96 ALA A O 1
ATOM 736 N N . GLU A 1 97 ? -8.961 14.734 -0.542 1 96.62 97 GLU A N 1
ATOM 737 C CA . GLU A 1 97 ? -9.047 16.188 -0.526 1 96.62 97 GLU A CA 1
ATOM 738 C C . GLU A 1 97 ? -7.789 16.812 0.083 1 96.62 97 GLU A C 1
ATOM 740 O O . GLU A 1 97 ? -7.422 17.938 -0.254 1 96.62 97 GLU A O 1
ATOM 745 N N . LEU A 1 98 ? -7.211 16.047 0.942 1 97.94 98 LEU A N 1
ATOM 746 C CA . LEU A 1 98 ? -6.039 16.547 1.656 1 97.94 98 LEU A CA 1
ATOM 747 C C . LEU A 1 98 ? -5.035 15.414 1.894 1 97.94 98 LEU A C 1
ATOM 749 O O . LEU A 1 98 ? -5.422 14.305 2.264 1 97.94 98 LEU A O 1
ATOM 753 N N . THR A 1 99 ? -3.768 15.672 1.688 1 98.75 99 THR A N 1
ATOM 754 C CA . THR A 1 99 ? -2.688 14.773 2.074 1 98.75 99 THR A CA 1
ATOM 755 C C . THR A 1 99 ? -1.681 15.492 2.969 1 98.75 99 THR A C 1
ATOM 757 O O . THR A 1 99 ? -1.146 16.531 2.598 1 98.75 99 THR A O 1
ATOM 760 N N . LEU A 1 100 ? -1.472 14.945 4.152 1 98.81 100 LEU A N 1
ATOM 761 C CA . LEU A 1 100 ? -0.458 15.438 5.078 1 98.81 100 LEU A CA 1
ATOM 762 C C . LEU A 1 100 ? 0.853 14.68 4.906 1 98.81 100 LEU A C 1
ATOM 764 O O . LEU A 1 100 ? 0.856 13.445 4.836 1 98.81 100 LEU A O 1
ATOM 768 N N . VAL A 1 101 ? 1.901 15.43 4.891 1 98.5 101 VAL A N 1
ATOM 769 C CA . VAL A 1 101 ? 3.191 14.805 4.609 1 98.5 101 VAL A CA 1
ATOM 770 C C . VAL A 1 101 ? 4.168 15.109 5.742 1 98.5 101 VAL A C 1
ATOM 772 O O . VAL A 1 101 ? 4.406 16.281 6.07 1 98.5 101 VAL A O 1
ATOM 775 N N . GLU A 1 102 ? 4.633 14.094 6.348 1 97.38 102 GLU A N 1
ATOM 776 C CA . GLU A 1 102 ? 5.754 14.195 7.273 1 97.38 102 GLU A CA 1
ATOM 777 C C . GLU A 1 102 ? 7.043 13.68 6.641 1 97.38 102 GLU A C 1
ATOM 779 O O . GLU A 1 102 ? 7.125 12.508 6.262 1 97.38 102 GLU A O 1
ATOM 784 N N . GLY A 1 103 ? 8.039 14.562 6.562 1 93.88 103 GLY A N 1
ATOM 785 C CA . GLY A 1 103 ? 9.258 14.258 5.828 1 93.88 103 GLY A CA 1
ATOM 786 C C . GLY A 1 103 ? 9.281 14.859 4.438 1 93.88 103 GLY A C 1
ATOM 787 O O . GLY A 1 103 ? 8.656 15.891 4.191 1 93.88 103 GLY A O 1
ATOM 788 N N . PHE A 1 104 ? 10.266 14.422 3.557 1 92.31 104 PHE A N 1
ATOM 789 C CA . PHE A 1 104 ? 10.422 14.953 2.209 1 92.31 104 PHE A CA 1
ATOM 790 C C . PHE A 1 104 ? 10.672 16.453 2.244 1 92.31 104 PHE A C 1
ATOM 792 O O . PHE A 1 104 ? 10.008 17.219 1.535 1 92.31 104 PHE A O 1
ATOM 799 N N . ARG A 1 105 ? 11.562 16.891 2.988 1 88.44 105 ARG A N 1
ATOM 800 C CA . ARG A 1 105 ? 11.758 18.297 3.312 1 88.44 105 ARG A CA 1
ATOM 801 C C . ARG A 1 105 ? 12.242 19.078 2.098 1 88.44 105 ARG A C 1
ATOM 803 O O . ARG A 1 105 ? 12.102 20.312 2.039 1 88.44 105 ARG A O 1
ATOM 810 N N . SER A 1 106 ? 12.719 18.391 1.119 1 87.44 106 SER A N 1
ATOM 811 C CA . SER A 1 106 ? 13.297 19.078 -0.028 1 87.44 106 SER A CA 1
ATOM 812 C C . SER A 1 106 ? 12.242 19.359 -1.098 1 87.44 106 SER A C 1
ATOM 814 O O . SER A 1 106 ? 12.492 20.094 -2.049 1 87.44 106 SER A O 1
ATOM 816 N N . ASP A 1 107 ? 11.133 18.797 -0.952 1 90.69 107 ASP A N 1
ATOM 817 C CA . ASP A 1 107 ? 10.094 18.953 -1.965 1 90.69 107 ASP A CA 1
ATOM 818 C C . ASP A 1 107 ? 9.359 20.281 -1.812 1 90.69 107 ASP A C 1
ATOM 820 O O . ASP A 1 107 ? 9.25 20.812 -0.704 1 90.69 107 ASP A O 1
ATOM 824 N N . ALA A 1 108 ? 8.852 20.781 -2.936 1 88.88 108 ALA A N 1
ATOM 825 C CA . ALA A 1 108 ? 8.281 22.125 -2.992 1 88.88 108 ALA A CA 1
ATOM 826 C C . ALA A 1 108 ? 6.785 22.094 -2.697 1 88.88 108 ALA A C 1
ATOM 828 O O . ALA A 1 108 ? 5.965 22.312 -3.59 1 88.88 108 ALA A O 1
ATOM 829 N N . ILE A 1 109 ? 6.43 21.906 -1.538 1 96.5 109 ILE A N 1
ATOM 830 C CA . ILE A 1 109 ? 5.051 22 -1.073 1 96.5 109 ILE A CA 1
ATOM 831 C C . ILE A 1 109 ? 4.969 22.922 0.136 1 96.5 109 ILE A C 1
ATOM 833 O O . ILE A 1 109 ? 5.953 23.109 0.858 1 96.5 109 ILE A O 1
ATOM 837 N N . PRO A 1 110 ? 3.777 23.594 0.302 1 97.81 110 PRO A N 1
ATOM 838 C CA . PRO A 1 110 ? 3.664 24.406 1.518 1 97.81 110 PRO A CA 1
ATOM 839 C C . PRO A 1 110 ? 3.779 23.578 2.793 1 97.81 110 PRO A C 1
ATOM 841 O O . PRO A 1 110 ? 3.307 22.438 2.836 1 97.81 110 PRO A O 1
ATOM 844 N N . ARG A 1 111 ? 4.41 24.219 3.846 1 98.19 111 ARG A N 1
ATOM 845 C CA . ARG A 1 111 ? 4.641 23.469 5.074 1 98.19 111 ARG A CA 1
ATOM 846 C C . ARG A 1 111 ? 4.266 24.297 6.301 1 98.19 111 ARG A C 1
ATOM 848 O O . ARG A 1 111 ? 4.387 25.516 6.293 1 98.19 111 ARG A O 1
ATOM 855 N N . ILE A 1 112 ? 3.861 23.547 7.254 1 98.25 112 ILE A N 1
ATOM 856 C CA . ILE A 1 112 ? 3.736 24.078 8.609 1 98.25 112 ILE A CA 1
ATOM 857 C C . ILE A 1 112 ? 4.844 23.516 9.492 1 98.25 112 ILE A C 1
ATOM 859 O O . ILE A 1 112 ? 5.012 22.297 9.586 1 98.25 112 ILE A O 1
ATOM 863 N N . GLU A 1 113 ? 5.641 24.406 10.141 1 97.44 113 GLU A N 1
ATOM 864 C CA . GLU A 1 113 ? 6.695 23.953 11.039 1 97.44 113 GLU A CA 1
ATOM 865 C C . GLU A 1 113 ? 6.199 23.891 12.484 1 97.44 113 GLU A C 1
ATOM 867 O O . GLU A 1 113 ? 5.664 24.875 13 1 97.44 113 GLU A O 1
ATOM 872 N N . VAL A 1 114 ? 6.285 22.719 13 1 97.75 114 VAL A N 1
ATOM 873 C CA . VAL A 1 114 ? 6.086 22.562 14.445 1 97.75 114 VAL A CA 1
ATOM 874 C C . VAL A 1 114 ? 7.352 23 15.18 1 97.75 114 VAL A C 1
ATOM 876 O O . VAL A 1 114 ? 8.406 22.391 15.031 1 97.75 114 VAL A O 1
ATOM 879 N N . TYR A 1 115 ? 7.223 24.031 15.984 1 95.75 115 TYR A N 1
ATOM 880 C CA . TYR A 1 115 ? 8.383 24.656 16.625 1 95.75 115 TYR A CA 1
ATOM 881 C C . TYR A 1 115 ? 8.117 24.875 18.109 1 95.75 115 TYR A C 1
ATOM 883 O O . TYR A 1 115 ? 7.168 25.562 18.484 1 95.75 115 TYR A O 1
ATOM 891 N N . ARG A 1 116 ? 8.93 24.203 18.828 1 93.12 116 ARG A N 1
ATOM 892 C CA . ARG A 1 116 ? 8.93 24.406 20.266 1 93.12 116 ARG A CA 1
ATOM 893 C C . ARG A 1 116 ? 10.227 25.062 20.734 1 93.12 116 ARG A C 1
ATOM 895 O O . ARG A 1 116 ? 11.258 24.391 20.875 1 93.12 116 ARG A O 1
ATOM 902 N N . PRO A 1 117 ? 10.125 26.312 21.156 1 89.12 117 PRO A N 1
ATOM 903 C CA . PRO A 1 117 ? 11.344 27.016 21.547 1 89.12 117 PRO A CA 1
ATOM 904 C C . PRO A 1 117 ? 12.07 26.344 22.719 1 89.12 117 PRO A C 1
ATOM 906 O O . PRO A 1 117 ? 13.297 26.391 22.797 1 89.12 117 PRO A O 1
ATOM 909 N N . VAL A 1 118 ? 11.344 25.688 23.547 1 86.88 118 VAL A N 1
ATOM 910 C CA . VAL A 1 118 ? 11.914 25.094 24.75 1 86.88 118 VAL A CA 1
ATOM 911 C C . VAL A 1 118 ? 12.914 24 24.359 1 86.88 118 VAL A C 1
ATOM 913 O O . VAL A 1 118 ? 13.828 23.688 25.141 1 86.88 118 VAL A O 1
ATOM 916 N N . HIS A 1 119 ? 12.789 23.484 23.156 1 87.56 119 HIS A N 1
ATOM 917 C CA . HIS A 1 119 ? 13.672 22.406 22.719 1 87.56 119 HIS A CA 1
ATOM 918 C C . HIS A 1 119 ? 15.055 22.922 22.359 1 87.56 119 HIS A C 1
ATOM 920 O O . HIS A 1 119 ? 16.016 22.156 22.25 1 87.56 119 HIS A O 1
ATOM 926 N N . GLY A 1 120 ? 15.219 24.203 22.156 1 85.06 120 GLY A N 1
ATOM 927 C CA . GLY A 1 120 ? 16.516 24.828 21.984 1 85.06 120 GLY A CA 1
ATOM 928 C C . GLY A 1 120 ? 17.062 24.703 20.578 1 85.06 120 GLY A C 1
ATOM 929 O O . GLY A 1 120 ? 18.188 25.094 20.297 1 85.06 120 GLY A O 1
ATOM 930 N N . ARG A 1 121 ? 16.344 24.094 19.734 1 88.69 121 ARG A N 1
ATOM 931 C CA . ARG A 1 121 ? 16.781 23.953 18.344 1 88.69 121 ARG A CA 1
ATOM 932 C C . ARG A 1 121 ? 16.266 25.109 17.484 1 88.69 121 ARG A C 1
ATOM 934 O O . ARG A 1 121 ? 15.148 25.578 17.688 1 88.69 121 ARG A O 1
ATOM 941 N N . GLU A 1 122 ? 17.078 25.484 16.578 1 89.62 122 GLU A N 1
ATOM 942 C CA . GLU A 1 122 ? 16.672 26.562 15.68 1 89.62 122 GLU A CA 1
ATOM 943 C C . GLU A 1 122 ? 15.57 26.078 14.727 1 89.62 122 GLU A C 1
ATOM 945 O O . GLU A 1 122 ? 15.625 24.953 14.234 1 89.62 122 GLU A O 1
ATOM 950 N N . PRO A 1 123 ? 14.688 26.969 14.539 1 91.5 123 PRO A N 1
ATOM 951 C CA . PRO A 1 123 ? 13.656 26.594 13.578 1 91.5 123 PRO A CA 1
ATOM 952 C C . PRO A 1 123 ? 14.172 26.562 12.141 1 91.5 123 PRO A C 1
ATOM 954 O O . PRO A 1 123 ? 15.227 27.141 11.844 1 91.5 123 PRO A O 1
ATOM 957 N N . TYR A 1 124 ? 13.484 25.828 11.312 1 92.75 124 TYR A N 1
ATOM 958 C CA . TYR A 1 124 ? 13.828 25.781 9.898 1 92.75 124 TYR A CA 1
ATOM 959 C C . TYR A 1 124 ? 13.461 27.094 9.203 1 92.75 124 TYR A C 1
ATOM 961 O O . TYR A 1 124 ? 14.172 27.531 8.297 1 92.75 124 TYR A O 1
ATOM 969 N N . TYR A 1 125 ? 12.164 27.453 9.664 1 89.88 125 TYR A N 1
ATOM 970 C CA . TYR A 1 125 ? 11.914 28.812 9.195 1 89.88 125 TYR A CA 1
ATOM 971 C C . TYR A 1 125 ? 13.008 29.766 9.672 1 89.88 125 TYR A C 1
ATOM 973 O O . TYR A 1 125 ? 13.57 29.578 10.75 1 89.88 125 TYR A O 1
ATOM 981 N N . PRO A 1 126 ? 13.672 30.469 9.211 1 89.12 126 PRO A N 1
ATOM 982 C CA . PRO A 1 126 ? 13.453 31.438 8.125 1 89.12 126 PRO A CA 1
ATOM 983 C C . PRO A 1 126 ? 14.102 31 6.812 1 89.12 126 PRO A C 1
ATOM 985 O O . PRO A 1 126 ? 13.812 31.562 5.758 1 89.12 126 PRO A O 1
ATOM 988 N N . CYS A 1 127 ? 14.906 29.984 6.879 1 89.88 127 CYS A N 1
ATOM 989 C CA . CYS A 1 127 ? 15.727 29.625 5.723 1 89.88 127 CYS A CA 1
ATOM 990 C C . CYS A 1 127 ? 14.961 28.703 4.781 1 89.88 127 CYS A C 1
ATOM 992 O O . CYS A 1 127 ? 15.461 28.344 3.711 1 89.88 127 CYS A O 1
ATOM 994 N N . ASP A 1 128 ? 13.82 28.391 5.129 1 93.19 128 ASP A N 1
ATOM 995 C CA . ASP A 1 128 ? 13 27.516 4.297 1 93.19 128 ASP A CA 1
ATOM 996 C C . ASP A 1 128 ? 11.742 28.234 3.814 1 93.19 128 ASP A C 1
ATOM 998 O O . ASP A 1 128 ? 10.766 28.344 4.559 1 93.19 128 ASP A O 1
ATOM 1002 N N . PRO A 1 129 ? 11.75 28.688 2.641 1 93.06 129 PRO A N 1
ATOM 1003 C CA . PRO A 1 129 ? 10.648 29.5 2.137 1 93.06 129 PRO A CA 1
ATOM 1004 C C . PRO A 1 129 ? 9.359 28.703 1.956 1 93.06 129 PRO A C 1
ATOM 1006 O O . PRO A 1 129 ? 8.289 29.281 1.738 1 93.06 129 PRO A O 1
ATOM 1009 N N . SER A 1 130 ? 9.43 27.359 2.043 1 95.44 130 SER A N 1
ATOM 1010 C CA . SER A 1 130 ? 8.227 26.547 1.883 1 95.44 130 SER A CA 1
ATOM 1011 C C . SER A 1 130 ? 7.344 26.625 3.127 1 95.44 130 SER A C 1
ATOM 1013 O O . SER A 1 130 ? 6.176 26.234 3.088 1 95.44 130 SER A O 1
ATOM 1015 N N . ILE A 1 131 ? 7.918 27.109 4.191 1 96.56 131 ILE A N 1
ATOM 1016 C CA . ILE A 1 131 ? 7.176 27.188 5.445 1 96.56 131 ILE A CA 1
ATOM 1017 C C . ILE A 1 131 ? 6.262 28.406 5.426 1 96.56 131 ILE A C 1
ATOM 1019 O O . ILE A 1 131 ? 6.73 29.547 5.328 1 96.56 131 ILE A O 1
ATOM 1023 N N . VAL A 1 132 ? 4.996 28.109 5.633 1 97.25 132 VAL A N 1
ATOM 1024 C CA . VAL A 1 132 ? 4.027 29.188 5.445 1 97.25 132 VAL A CA 1
ATOM 1025 C C . VAL A 1 132 ? 3.387 29.547 6.781 1 97.25 132 VAL A C 1
ATOM 1027 O O . VAL A 1 132 ? 2.656 30.531 6.883 1 97.25 132 VAL A O 1
ATOM 1030 N N . ALA A 1 133 ? 3.619 28.734 7.789 1 97.69 133 ALA A N 1
ATOM 1031 C CA . ALA A 1 133 ? 3.115 29 9.133 1 97.69 133 ALA A CA 1
ATOM 1032 C C . ALA A 1 133 ? 3.908 28.203 10.18 1 97.69 133 ALA A C 1
ATOM 1034 O O . ALA A 1 133 ? 4.598 27.25 9.844 1 97.69 133 ALA A O 1
ATOM 1035 N N . LEU A 1 134 ? 3.822 28.719 11.422 1 97.12 134 LEU A N 1
ATOM 1036 C CA . LEU 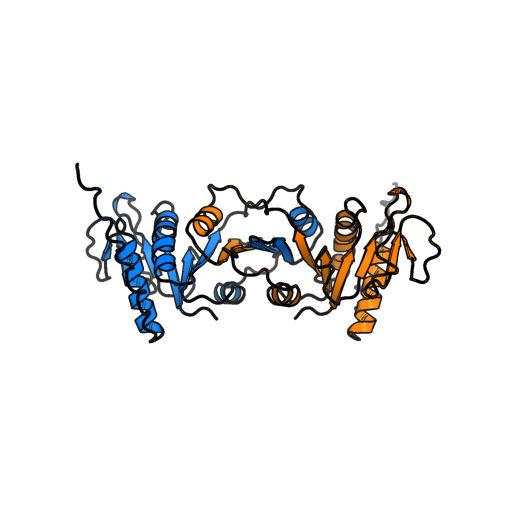A 1 134 ? 4.426 28.047 12.57 1 97.12 134 LEU A CA 1
ATOM 1037 C C . LEU A 1 134 ? 3.355 27.547 13.531 1 97.12 134 LEU A C 1
ATOM 1039 O O . LEU A 1 134 ? 2.422 28.266 13.867 1 97.12 134 LEU A O 1
ATOM 1043 N N . ALA A 1 135 ? 3.393 26.281 13.82 1 98 135 ALA A N 1
ATOM 1044 C CA . ALA A 1 135 ? 2.666 25.766 14.977 1 98 135 ALA A CA 1
ATOM 1045 C C . ALA A 1 135 ? 3.555 25.75 16.219 1 98 135 ALA A C 1
ATOM 1047 O O . ALA A 1 135 ? 4.535 25.016 16.281 1 98 135 ALA A O 1
ATOM 1048 N N . THR A 1 136 ? 3.225 26.531 17.219 1 96.75 136 THR A N 1
ATOM 1049 C CA . THR A 1 136 ? 4.125 26.75 18.344 1 96.75 136 THR A CA 1
ATOM 1050 C C . THR A 1 136 ? 3.338 26.906 19.641 1 96.75 136 THR A C 1
ATOM 1052 O O . THR A 1 136 ? 2.139 27.188 19.609 1 96.75 136 THR A O 1
ATOM 1055 N N . ASP A 1 137 ? 4.008 26.578 20.703 1 95 137 ASP A N 1
ATOM 1056 C CA . ASP A 1 137 ? 3.352 26.672 22.016 1 95 137 ASP A CA 1
ATOM 1057 C C . ASP A 1 137 ? 3.748 27.953 22.734 1 95 137 ASP A C 1
ATOM 1059 O O . ASP A 1 137 ? 3.371 28.172 23.891 1 95 137 ASP A O 1
ATOM 1063 N N . ARG A 1 138 ? 4.539 28.797 22.109 1 90.62 138 ARG A N 1
ATOM 1064 C CA . ARG A 1 138 ? 4.938 30.094 22.672 1 90.62 138 ARG A CA 1
ATOM 1065 C C . ARG A 1 138 ? 4.898 31.188 21.609 1 90.62 138 ARG A C 1
ATOM 1067 O O . ARG A 1 138 ? 5.012 30.906 20.422 1 90.62 138 ARG A O 1
ATOM 1074 N N . ASN A 1 139 ? 4.762 32.344 22.125 1 83 139 ASN A N 1
ATOM 1075 C CA . ASN A 1 139 ? 4.801 33.5 21.219 1 83 139 ASN A CA 1
ATOM 1076 C C . ASN A 1 139 ? 6.176 33.656 20.578 1 83 139 ASN A C 1
ATOM 1078 O O . ASN A 1 139 ? 7.199 33.469 21.234 1 83 139 ASN A O 1
ATOM 1082 N N . THR A 1 140 ? 6.102 33.75 19.266 1 82.81 140 THR A N 1
ATOM 1083 C CA . THR A 1 140 ? 7.359 33.969 18.562 1 82.81 140 THR A CA 1
ATOM 1084 C C . THR A 1 140 ? 7.309 35.281 17.781 1 82.81 140 THR A C 1
ATOM 1086 O O . THR A 1 140 ? 6.238 35.875 17.609 1 82.81 140 THR A O 1
ATOM 1089 N N . ASP A 1 141 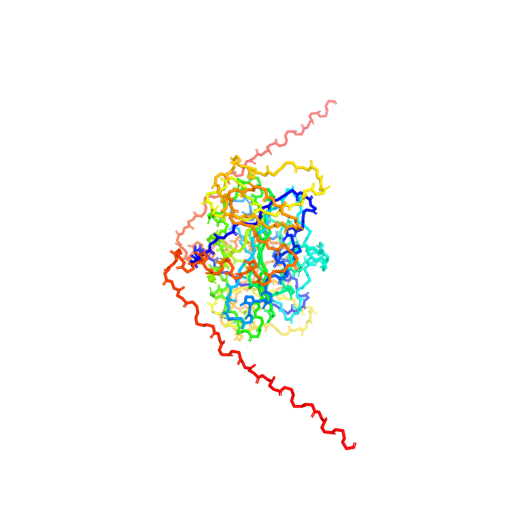? 8.484 35.875 17.484 1 83 141 ASP A N 1
ATOM 1090 C CA . ASP A 1 141 ? 8.57 37.094 16.703 1 83 141 ASP A CA 1
ATOM 1091 C C . ASP A 1 141 ? 8.578 36.812 15.211 1 83 141 ASP A C 1
ATOM 1093 O O . ASP A 1 141 ? 8.969 37.656 14.414 1 83 141 ASP A O 1
ATOM 1097 N N . ALA A 1 142 ? 8.102 35.719 14.883 1 84.94 142 ALA A N 1
ATOM 1098 C CA . ALA A 1 142 ? 8.141 35.344 13.477 1 84.94 142 ALA A CA 1
ATOM 1099 C C . ALA A 1 142 ? 7.168 36.156 12.641 1 84.94 142 ALA A C 1
ATOM 1101 O O . ALA A 1 142 ? 6.117 36.562 13.133 1 84.94 142 ALA A O 1
ATOM 1102 N N . ALA A 1 143 ? 7.539 36.438 11.375 1 90.12 143 ALA A N 1
ATOM 1103 C CA . ALA A 1 143 ? 6.691 37.156 10.43 1 90.12 143 ALA A CA 1
ATOM 1104 C C . ALA A 1 143 ? 5.609 36.25 9.859 1 90.12 143 ALA A C 1
ATOM 1106 O O . ALA A 1 143 ? 4.637 36.719 9.266 1 90.12 143 ALA A O 1
ATOM 1107 N N . LEU A 1 144 ? 5.648 35.031 10.133 1 94.69 144 LEU A N 1
ATOM 1108 C CA . LEU A 1 144 ? 4.691 34.031 9.664 1 94.69 144 LEU A CA 1
ATOM 1109 C C . LEU A 1 144 ? 3.521 33.906 10.633 1 94.69 144 LEU A C 1
ATOM 1111 O O . LEU A 1 144 ? 3.66 34.219 11.82 1 94.69 144 LEU A O 1
ATOM 1115 N N . PRO A 1 145 ? 2.316 33.469 10.055 1 95.62 145 PRO A N 1
ATOM 1116 C CA . PRO A 1 145 ? 1.243 33.125 10.984 1 95.62 145 PRO A CA 1
ATOM 1117 C C . PRO A 1 145 ? 1.695 32.125 12.047 1 95.62 145 PRO A C 1
ATOM 1119 O O . PRO A 1 145 ? 2.352 31.125 11.727 1 95.62 145 PRO A O 1
ATOM 1122 N N . CYS A 1 146 ? 1.39 32.438 13.305 1 96.62 146 CYS A N 1
ATOM 1123 C CA . CYS A 1 146 ? 1.673 31.531 14.43 1 96.62 146 CYS A CA 1
ATOM 1124 C C . CYS A 1 146 ? 0.399 30.859 14.922 1 96.62 146 CYS A C 1
ATOM 1126 O O . CYS A 1 146 ? -0.527 31.531 15.375 1 96.62 146 CYS A O 1
ATOM 1128 N N . LEU A 1 147 ? 0.38 29.547 14.758 1 97.56 147 LEU A N 1
ATOM 1129 C CA . LEU A 1 147 ? -0.769 28.719 15.125 1 97.56 147 LEU A CA 1
ATOM 1130 C C . LEU A 1 147 ? -0.549 28.062 16.484 1 97.56 147 LEU A C 1
ATOM 1132 O O . LEU A 1 147 ? 0.561 27.609 16.781 1 97.56 147 LEU A O 1
ATOM 1136 N N . PRO A 1 148 ? -1.639 28 17.266 1 97.31 148 PRO A N 1
ATOM 1137 C CA . PRO A 1 148 ? -1.483 27.391 18.594 1 97.31 148 PRO A CA 1
ATOM 1138 C C . PRO A 1 148 ? -1.309 25.875 18.516 1 97.31 148 PRO A C 1
ATOM 1140 O O . PRO A 1 148 ? -2.281 25.156 18.297 1 97.31 148 PRO A O 1
ATOM 1143 N N . LEU A 1 149 ? -0.125 25.422 18.844 1 97.56 149 LEU A N 1
ATOM 1144 C CA . LEU A 1 149 ? 0.235 24.016 18.734 1 97.56 149 LEU A CA 1
ATOM 1145 C C . LEU A 1 149 ? -0.667 23.156 19.609 1 97.56 149 LEU A C 1
ATOM 1147 O O . LEU A 1 149 ? -0.998 22.016 19.25 1 97.56 149 LEU A O 1
ATOM 1151 N N . ASN A 1 150 ? -1.106 23.672 20.703 1 96.75 150 ASN A N 1
ATOM 1152 C CA . ASN A 1 150 ? -1.89 22.906 21.672 1 96.75 150 ASN A CA 1
ATOM 1153 C C . ASN A 1 150 ? -3.383 22.984 21.359 1 96.75 150 ASN A C 1
ATOM 1155 O O . ASN A 1 150 ? -4.203 22.484 22.141 1 96.75 150 ASN A O 1
ATOM 1159 N N . HIS A 1 151 ? -3.781 23.562 20.281 1 97.69 151 HIS A N 1
ATOM 1160 C CA . HIS A 1 151 ? -5.152 23.594 19.781 1 97.69 151 HIS A CA 1
ATOM 1161 C C . HIS A 1 151 ? -5.215 23.109 18.328 1 97.69 151 HIS A C 1
ATOM 1163 O O . HIS A 1 151 ? -5.43 23.891 17.422 1 97.69 151 HIS A O 1
ATOM 1169 N N . PRO A 1 152 ? -5.16 21.797 18.125 1 98.31 152 PRO A N 1
ATOM 1170 C CA . PRO A 1 152 ? -5.059 21.203 16.797 1 98.31 152 PRO A CA 1
ATOM 1171 C C . PRO A 1 152 ? -6.203 21.625 15.867 1 98.31 152 PRO A C 1
ATOM 1173 O O . PRO A 1 152 ? -5.988 21.828 14.672 1 98.31 152 PRO A O 1
ATOM 1176 N N . PRO A 1 153 ? -7.465 21.812 16.328 1 98.12 153 PRO A N 1
ATOM 1177 C CA . PRO A 1 153 ? -8.531 22.25 15.438 1 98.12 153 PRO A CA 1
ATOM 1178 C C . PRO A 1 153 ? -8.219 23.578 14.75 1 98.12 153 PRO A C 1
ATOM 1180 O O . PRO A 1 153 ? -8.57 23.781 13.586 1 98.12 153 PRO A O 1
ATOM 1183 N N . GLU A 1 154 ? -7.531 24.438 15.453 1 98.19 154 GLU A N 1
ATOM 1184 C CA . GLU A 1 154 ? -7.18 25.719 14.867 1 98.19 154 GLU A CA 1
ATOM 1185 C C . GLU A 1 154 ? -6.125 25.562 13.773 1 98.19 154 GLU A C 1
ATOM 1187 O O . GLU A 1 154 ? -6.156 26.266 12.766 1 98.19 154 GLU A O 1
ATOM 1192 N N . VAL A 1 155 ? -5.207 24.719 14.023 1 98.56 155 VAL A N 1
ATOM 1193 C CA . VAL A 1 155 ? -4.211 24.422 13 1 98.56 155 VAL A CA 1
ATOM 1194 C C . VAL A 1 155 ? -4.887 23.797 11.781 1 98.56 155 VAL A C 1
ATOM 1196 O O . VAL A 1 155 ? -4.617 24.188 10.648 1 98.56 155 VAL A O 1
ATOM 1199 N N . ALA A 1 156 ? -5.801 22.875 12.047 1 98.69 156 ALA A N 1
ATOM 1200 C CA . ALA A 1 156 ? -6.543 22.203 10.977 1 98.69 156 ALA A CA 1
ATOM 1201 C C . ALA A 1 156 ? -7.359 23.219 10.172 1 98.69 156 ALA A C 1
ATOM 1203 O O . ALA A 1 156 ? -7.43 23.125 8.945 1 98.69 156 ALA A O 1
ATOM 1204 N N . GLN A 1 157 ? -7.934 24.094 10.867 1 97.88 157 GLN A N 1
ATOM 1205 C CA . GLN A 1 157 ? -8.719 25.141 10.211 1 97.88 157 GLN A CA 1
ATOM 1206 C C . GLN A 1 157 ? -7.844 25.969 9.281 1 97.88 157 GLN A C 1
ATOM 1208 O O . GLN A 1 157 ? -8.266 26.328 8.18 1 97.88 157 GLN A O 1
ATOM 1213 N N . PHE A 1 158 ? -6.746 26.312 9.703 1 98.19 158 PHE A N 1
ATOM 1214 C CA . PHE A 1 158 ? -5.805 27.062 8.875 1 98.19 158 PHE A CA 1
ATOM 1215 C C . PHE A 1 158 ? -5.473 26.297 7.602 1 98.19 158 PHE A C 1
ATOM 1217 O O . PHE A 1 158 ? -5.457 26.875 6.512 1 98.19 158 PHE A O 1
ATOM 1224 N N . ILE A 1 159 ? -5.223 25.016 7.742 1 98.44 159 ILE A N 1
ATOM 1225 C CA . ILE A 1 159 ? -4.883 24.156 6.602 1 98.44 159 ILE A CA 1
ATOM 1226 C C . ILE A 1 159 ? -6.039 24.141 5.609 1 98.44 159 ILE A C 1
ATOM 1228 O O . ILE A 1 159 ? -5.824 24.219 4.395 1 98.44 159 ILE A O 1
ATOM 1232 N N . LEU A 1 160 ? -7.219 24.047 6.137 1 97 160 LEU A N 1
ATOM 1233 C CA . LEU A 1 160 ? -8.391 24.047 5.266 1 97 160 LEU A CA 1
ATOM 1234 C C . LEU A 1 160 ? -8.484 25.359 4.496 1 97 160 LEU A C 1
ATOM 1236 O O . LEU A 1 160 ? -8.844 25.375 3.316 1 97 160 LEU A O 1
ATOM 1240 N N . ALA A 1 161 ? -8.227 26.422 5.188 1 96.75 161 ALA A N 1
ATOM 1241 C CA . ALA A 1 161 ? -8.242 27.719 4.531 1 96.75 161 ALA A CA 1
ATOM 1242 C C . ALA A 1 161 ? -7.191 27.797 3.426 1 96.75 161 ALA A C 1
ATOM 1244 O O . ALA A 1 161 ? -7.441 28.359 2.355 1 96.75 161 ALA A O 1
ATOM 1245 N N . LEU A 1 162 ? -6.02 27.266 3.723 1 96.81 162 LEU A N 1
ATOM 1246 C CA . LEU A 1 162 ? -4.965 27.188 2.715 1 96.81 162 LEU A CA 1
ATOM 1247 C C . LEU A 1 162 ? -5.43 26.406 1.498 1 96.81 162 LEU A C 1
ATOM 1249 O O . LEU A 1 162 ? -5.176 26.797 0.359 1 96.81 162 LEU A O 1
ATOM 1253 N N . ARG A 1 163 ? -6.055 25.266 1.713 1 96.25 163 ARG A N 1
ATOM 1254 C CA . ARG A 1 163 ? -6.582 24.422 0.644 1 96.25 163 ARG A CA 1
ATOM 1255 C C . ARG A 1 163 ? -7.562 25.203 -0.232 1 96.25 163 ARG A C 1
ATOM 1257 O O . ARG A 1 163 ? -7.5 25.125 -1.461 1 96.25 163 ARG A O 1
ATOM 1264 N N . GLU A 1 164 ? -8.484 25.891 0.449 1 94.69 164 GLU A N 1
ATOM 1265 C CA . GLU A 1 164 ? -9.5 26.656 -0.273 1 94.69 164 GLU A CA 1
ATOM 1266 C C . GLU A 1 164 ? -8.852 27.719 -1.169 1 94.69 164 GLU A C 1
ATOM 1268 O O . GLU A 1 164 ? -9.297 27.922 -2.301 1 94.69 164 GLU A O 1
ATOM 1273 N N . ARG A 1 165 ? -7.898 28.266 -0.662 1 93.94 165 ARG A N 1
ATOM 1274 C CA . ARG A 1 165 ? -7.188 29.281 -1.442 1 93.94 165 ARG A CA 1
ATOM 1275 C C . ARG A 1 165 ? -6.492 28.641 -2.645 1 93.94 165 ARG A C 1
ATOM 1277 O O . ARG A 1 165 ? -6.434 29.25 -3.719 1 93.94 165 ARG A O 1
ATOM 1284 N N . HIS A 1 166 ? -6.027 27.5 -2.455 1 92.06 166 HIS A N 1
ATOM 1285 C CA . HIS A 1 166 ? -5.262 26.812 -3.488 1 92.06 166 HIS A CA 1
ATOM 1286 C C . HIS A 1 166 ? -6.184 26.234 -4.555 1 92.06 166 HIS A C 1
ATOM 1288 O O . HIS A 1 166 ? -5.871 26.281 -5.746 1 92.06 166 HIS A O 1
ATOM 1294 N N . THR A 1 167 ? -7.281 25.641 -4.125 1 90.25 167 THR A N 1
ATOM 1295 C CA . THR A 1 167 ? -8.125 24.875 -5.043 1 90.25 167 THR A CA 1
ATOM 1296 C C . THR A 1 167 ? -9.305 25.719 -5.516 1 90.25 167 THR A C 1
ATOM 1298 O O . THR A 1 167 ? -9.93 25.391 -6.531 1 90.25 167 THR A O 1
ATOM 1301 N N . GLY A 1 168 ? -9.602 26.672 -4.746 1 87.56 168 GLY A N 1
ATOM 1302 C CA . GLY A 1 168 ? -10.805 27.438 -5.02 1 87.56 168 GLY A CA 1
ATOM 1303 C C . GLY A 1 168 ? -12.07 26.734 -4.562 1 87.56 168 GLY A C 1
ATOM 1304 O O . GLY A 1 168 ? -13.18 27.234 -4.785 1 87.56 168 GLY A O 1
ATOM 1305 N N . LYS A 1 169 ? -12.008 25.547 -3.992 1 80.81 169 LYS A N 1
ATOM 1306 C CA . LYS A 1 169 ? -13.156 24.766 -3.537 1 80.81 169 LYS A CA 1
ATOM 1307 C C . LYS A 1 169 ? -13.406 24.969 -2.047 1 80.81 169 LYS A C 1
ATOM 1309 O O . LYS A 1 169 ? -12.523 24.734 -1.222 1 80.81 169 LYS A O 1
ATOM 1314 N N . ARG A 1 170 ? -14.641 25.594 -1.771 1 77.5 170 ARG A N 1
ATOM 1315 C CA . ARG A 1 170 ? -15 25.766 -0.368 1 77.5 170 ARG A CA 1
ATOM 1316 C C . ARG A 1 170 ? -15.672 24.516 0.186 1 77.5 170 ARG A C 1
ATOM 1318 O O . ARG A 1 170 ? -16.484 23.891 -0.496 1 77.5 170 ARG A O 1
ATOM 1325 N N . MET A 1 171 ? -15.125 24.016 1.221 1 68.69 171 MET A N 1
ATOM 1326 C CA . MET A 1 171 ? -15.75 22.844 1.823 1 68.69 171 MET A CA 1
ATOM 1327 C C . MET A 1 171 ? -16.984 23.234 2.631 1 68.69 171 MET A C 1
ATOM 1329 O O . MET A 1 171 ? -16.984 24.266 3.309 1 68.69 171 MET A O 1
ATOM 1333 N N . LEU A 1 172 ? -18.109 22.703 2.195 1 57.38 172 LEU A N 1
ATOM 1334 C CA . LEU A 1 172 ? -19.328 22.953 2.957 1 57.38 172 LEU A CA 1
ATOM 1335 C C . LEU A 1 172 ? -19.266 22.281 4.324 1 57.38 172 LEU A C 1
ATOM 1337 O O . LEU A 1 172 ? -18.859 21.125 4.43 1 57.38 172 LEU A O 1
ATOM 1341 N N . HIS A 1 173 ? -19.031 22.984 5.227 1 57.44 173 HIS A N 1
ATOM 1342 C CA . HIS A 1 173 ? -19.078 22.453 6.586 1 57.44 173 HIS A CA 1
ATOM 1343 C C . HIS A 1 173 ? -20.281 21.562 6.789 1 57.44 173 HIS A C 1
ATOM 1345 O O . HIS A 1 173 ? -21.391 21.891 6.363 1 57.44 173 HIS A O 1
ATOM 1351 N N . PRO A 1 174 ? -20.109 20.266 6.984 1 52.44 174 PRO A N 1
ATOM 1352 C CA . PRO A 1 174 ? -21.359 19.625 7.359 1 52.44 174 PRO A CA 1
ATOM 1353 C C . PRO A 1 174 ? -22.125 20.391 8.445 1 52.44 174 PRO A C 1
ATOM 1355 O O . PRO A 1 174 ? -21.5 21.078 9.266 1 52.44 174 PRO A O 1
ATOM 1358 N N . ALA A 1 175 ? -23.453 20.578 8.352 1 45.28 175 ALA A N 1
ATOM 1359 C CA . ALA A 1 175 ? -24.281 21.125 9.422 1 45.28 175 ALA A CA 1
ATOM 1360 C C . ALA A 1 175 ? -23.969 20.469 10.758 1 45.28 175 ALA A C 1
ATOM 1362 O O . ALA A 1 175 ? -23.922 19.234 10.852 1 45.28 175 ALA A O 1
ATOM 1363 N N . ALA A 1 176 ? -23.125 21.094 11.578 1 40.69 176 ALA A N 1
ATOM 1364 C CA . ALA A 1 176 ? -23.031 20.656 12.961 1 40.69 176 ALA A CA 1
ATOM 1365 C C . ALA A 1 176 ? -24.328 19.984 13.398 1 40.69 176 ALA A C 1
ATOM 1367 O O . ALA A 1 176 ? -25.406 20.594 13.375 1 40.69 176 ALA A O 1
ATOM 1368 N N . HIS A 1 177 ? -24.531 18.75 13.188 1 37.03 177 HIS A N 1
ATOM 1369 C CA . HIS A 1 177 ? -25.641 18.172 13.93 1 37.03 177 HIS A CA 1
ATOM 1370 C C . HIS A 1 177 ? -25.609 18.594 15.398 1 37.03 177 HIS A C 1
ATOM 1372 O O . HIS A 1 177 ? -24.625 18.297 16.094 1 37.03 177 HIS A O 1
ATOM 1378 N N . ARG A 1 178 ? -26.094 19.734 15.781 1 35.06 178 ARG A N 1
ATOM 1379 C CA . ARG A 1 178 ? -26.422 20.141 17.141 1 35.06 178 ARG A CA 1
ATOM 1380 C C . ARG A 1 178 ? -27.062 18.984 17.906 1 35.06 178 ARG A C 1
ATOM 1382 O O . ARG A 1 178 ? -28.219 18.656 17.688 1 35.06 178 ARG A O 1
ATOM 1389 N N . HIS A 1 179 ? -26.422 17.922 18.109 1 35.53 179 HIS A N 1
ATOM 1390 C CA . HIS A 1 179 ? -26.953 17.031 19.141 1 35.53 179 HIS A CA 1
ATOM 1391 C C . HIS A 1 179 ? -27.125 17.75 20.469 1 35.53 179 HIS A C 1
ATOM 1393 O O . HIS A 1 179 ? -26.156 18.219 21.062 1 35.53 179 HIS A O 1
ATOM 1399 N N . GLY A 1 180 ? -28.125 18.562 20.594 1 32.97 180 GLY A N 1
ATOM 1400 C CA . GLY A 1 180 ? -28.672 18.984 21.875 1 32.97 180 GLY A CA 1
ATOM 1401 C C . GLY A 1 180 ? -28.75 17.875 22.906 1 32.97 180 GLY A C 1
ATOM 1402 O O . GLY A 1 180 ? -29.453 16.891 22.703 1 32.97 180 GLY A O 1
ATOM 1403 N N . PHE A 1 181 ? -27.734 17.516 23.5 1 32.88 181 PHE A N 1
ATOM 1404 C CA . PHE A 1 181 ? -27.766 16.719 24.719 1 32.88 181 PHE A CA 1
ATOM 1405 C C . PHE A 1 181 ? -28.797 17.281 25.703 1 32.88 181 PHE A C 1
ATOM 1407 O O . PHE A 1 181 ? -28.609 18.391 26.219 1 32.88 181 PHE A O 1
ATOM 1414 N N . ARG A 1 182 ? -30.031 17.047 25.531 1 37.34 182 ARG A N 1
ATOM 1415 C CA . ARG A 1 182 ? -31.016 17.328 26.562 1 37.34 182 ARG A CA 1
ATOM 1416 C C . ARG A 1 182 ? -30.641 16.672 27.875 1 37.34 182 ARG A C 1
ATOM 1418 O O . ARG A 1 182 ? -30.469 15.453 27.953 1 37.34 182 ARG A O 1
ATOM 1425 N N . ALA A 1 183 ? -30.109 17.438 28.828 1 35.44 183 ALA A N 1
ATOM 1426 C CA . ALA A 1 183 ? -29.844 17.125 30.219 1 35.44 183 ALA A CA 1
ATOM 1427 C C . ALA A 1 183 ? -31.031 16.422 30.859 1 35.44 183 ALA A C 1
ATOM 1429 O O . ALA A 1 183 ? -32.188 16.828 30.656 1 35.44 183 ALA A O 1
ATOM 1430 N N . PRO A 1 184 ? -30.875 15.133 31.172 1 38.69 184 PRO A N 1
ATOM 1431 C CA . PRO A 1 184 ? -32 14.5 31.859 1 38.69 184 PRO A CA 1
ATOM 1432 C C . PRO A 1 184 ? -32.531 15.359 33 1 38.69 184 PRO A C 1
ATOM 1434 O O . PRO A 1 184 ? -31.797 16.156 33.594 1 38.69 184 PRO A O 1
ATOM 1437 N N . ASP A 1 185 ? -33.781 15.781 32.906 1 33.84 185 ASP A N 1
ATOM 1438 C CA . ASP A 1 185 ? -34.531 16.469 33.969 1 33.84 185 ASP A CA 1
ATOM 1439 C C . ASP A 1 185 ? -34.312 15.82 35.312 1 33.84 185 ASP A C 1
ATOM 1441 O O . ASP A 1 185 ? -34.406 14.594 35.438 1 33.84 185 ASP A O 1
ATOM 1445 N N . ALA A 1 186 ? -33.562 16.406 36.188 1 39.22 186 ALA A N 1
ATOM 1446 C CA . ALA A 1 186 ? -33.406 16.094 37.625 1 39.22 186 ALA A CA 1
ATOM 1447 C C . ALA A 1 186 ? -34.781 15.859 38.25 1 39.22 186 ALA A C 1
ATOM 1449 O O . ALA A 1 186 ? -35.562 16.797 38.469 1 39.22 186 ALA A O 1
ATOM 1450 N N . SER A 1 187 ? -35.625 14.945 37.688 1 28.45 187 SER A N 1
ATOM 1451 C CA . SER A 1 187 ? -36.656 14.594 38.688 1 28.45 187 SER A CA 1
ATOM 1452 C C . SER A 1 187 ? -36.062 13.719 39.781 1 28.45 187 SER A C 1
ATOM 1454 O O . SER A 1 187 ? -35.125 12.93 39.531 1 28.45 187 SER A O 1
ATOM 1456 N N . MET B 1 1 ? -0.06 -0.818 -15.781 1 76.31 1 MET B N 1
ATOM 1457 C CA . MET B 1 1 ? -0.939 -1.872 -16.281 1 76.31 1 MET B CA 1
ATOM 1458 C C . MET B 1 1 ? -0.342 -3.25 -16.016 1 76.31 1 MET B C 1
ATOM 1460 O O . MET B 1 1 ? 0.878 -3.418 -16.047 1 76.31 1 MET B O 1
ATOM 1464 N N . GLN B 1 2 ? -1.211 -4.16 -15.484 1 85.31 2 GLN B N 1
ATOM 1465 C CA . GLN B 1 2 ? -0.776 -5.535 -15.258 1 85.31 2 GLN B CA 1
ATOM 1466 C C . GLN B 1 2 ? -0.808 -6.34 -16.562 1 85.31 2 GLN B C 1
ATOM 1468 O O . GLN B 1 2 ? -1.871 -6.523 -17.156 1 85.31 2 GLN B O 1
ATOM 1473 N N . GLU B 1 3 ? 0.355 -6.852 -16.922 1 88.88 3 GLU B N 1
ATOM 1474 C CA . GLU B 1 3 ? 0.455 -7.492 -18.219 1 88.88 3 GLU B CA 1
ATOM 1475 C C . GLU B 1 3 ? -0.31 -8.812 -18.25 1 88.88 3 GLU B C 1
ATOM 1477 O O . GLU B 1 3 ? -1.086 -9.07 -19.172 1 88.88 3 GLU B O 1
ATOM 1482 N N . PHE B 1 4 ? -0.101 -9.609 -17.328 1 97.31 4 PHE B N 1
ATOM 1483 C CA . PHE B 1 4 ? -0.78 -10.898 -17.25 1 97.31 4 PHE B CA 1
ATOM 1484 C C . PHE B 1 4 ? -1.096 -11.258 -15.805 1 97.31 4 PHE B C 1
ATOM 1486 O O . PHE B 1 4 ? -0.238 -11.133 -14.93 1 97.31 4 PHE B O 1
ATOM 1493 N N . VAL B 1 5 ? -2.311 -11.695 -15.555 1 98.38 5 VAL B N 1
ATOM 1494 C CA . VAL B 1 5 ? -2.787 -12.039 -14.219 1 98.38 5 VAL B CA 1
ATOM 1495 C C . VAL B 1 5 ? -3.213 -13.508 -14.188 1 98.38 5 VAL B C 1
ATOM 1497 O O . VAL B 1 5 ? -3.969 -13.953 -15.055 1 98.38 5 VAL B O 1
ATOM 1500 N N . VAL B 1 6 ? -2.727 -14.258 -13.234 1 98.44 6 VAL B N 1
ATOM 1501 C CA . VAL B 1 6 ? -3.102 -15.664 -13.102 1 98.44 6 VAL B CA 1
ATOM 1502 C C . VAL B 1 6 ? -3.412 -15.977 -11.641 1 98.44 6 VAL B C 1
ATOM 1504 O O . VAL B 1 6 ? -2.707 -15.523 -10.734 1 98.44 6 VAL B O 1
ATOM 1507 N N . GLY B 1 7 ? -4.453 -16.719 -11.438 1 98.38 7 GLY B N 1
ATOM 1508 C CA . GLY B 1 7 ? -4.836 -17.125 -10.102 1 98.38 7 GLY B CA 1
ATOM 1509 C C . GLY B 1 7 ? -4.258 -18.469 -9.688 1 98.38 7 GLY B C 1
ATOM 1510 O O . GLY B 1 7 ? -4.145 -19.375 -10.516 1 98.38 7 GLY B O 1
ATOM 1511 N N . ILE B 1 8 ? -3.895 -18.562 -8.453 1 98.31 8 ILE B N 1
ATOM 1512 C CA . ILE B 1 8 ? -3.574 -19.828 -7.797 1 98.31 8 ILE B CA 1
ATOM 1513 C C . ILE B 1 8 ? -4.664 -20.172 -6.789 1 98.31 8 ILE B C 1
ATOM 1515 O O . ILE B 1 8 ? -4.898 -19.438 -5.832 1 98.31 8 ILE B O 1
ATOM 1519 N N . THR B 1 9 ? -5.305 -21.312 -7.027 1 97.19 9 THR B N 1
ATOM 1520 C CA . THR B 1 9 ? -6.438 -21.688 -6.184 1 97.19 9 THR B CA 1
ATOM 1521 C C . THR B 1 9 ? -6.273 -23.094 -5.645 1 97.19 9 THR B C 1
ATOM 1523 O O . THR B 1 9 ? -5.395 -23.844 -6.09 1 97.19 9 THR B O 1
ATOM 1526 N N . GLY B 1 10 ? -7.047 -23.359 -4.688 1 95.38 10 GLY B N 1
ATOM 1527 C CA . GLY B 1 10 ? -7.02 -24.641 -4.004 1 95.38 10 GLY B CA 1
ATOM 1528 C C . GLY B 1 10 ? -7.535 -24.562 -2.58 1 95.38 10 GLY B C 1
ATOM 1529 O O . GLY B 1 10 ? -7.746 -23.484 -2.043 1 95.38 10 GLY B O 1
ATOM 1530 N N . THR B 1 11 ? -7.75 -25.719 -2.029 1 92.25 11 THR B N 1
ATOM 1531 C CA . THR B 1 11 ? -8.266 -25.781 -0.666 1 92.25 11 THR B CA 1
ATOM 1532 C C . THR B 1 11 ? -7.188 -25.391 0.339 1 92.25 11 THR B C 1
ATOM 1534 O O . THR B 1 11 ? -6 -25.359 0.001 1 92.25 11 THR B O 1
ATOM 1537 N N . SER B 1 12 ? -7.637 -24.969 1.561 1 89 12 SER B N 1
ATOM 1538 C CA . SER B 1 12 ? -6.699 -24.594 2.617 1 89 12 SER B CA 1
ATOM 1539 C C . SER B 1 12 ? -5.691 -25.719 2.873 1 89 12 SER B C 1
ATOM 1541 O O . SER B 1 12 ? -6.062 -26.891 2.934 1 89 12 SER B O 1
ATOM 1543 N N . GLY B 1 13 ? -4.496 -25.359 2.943 1 90.19 13 GLY B N 1
ATOM 1544 C CA . GLY B 1 13 ? -3.461 -26.328 3.27 1 90.19 13 GLY B CA 1
ATOM 1545 C C . GLY B 1 13 ? -2.938 -27.078 2.057 1 90.19 13 GLY B C 1
ATOM 1546 O O . GLY B 1 13 ? -2.068 -27.938 2.18 1 90.19 13 GLY B O 1
ATOM 1547 N N . SER B 1 14 ? -3.445 -26.766 0.916 1 93.31 14 SER B N 1
ATOM 1548 C CA . SER B 1 14 ? -3.072 -27.5 -0.288 1 93.31 14 SER B CA 1
ATOM 1549 C C . SER B 1 14 ? -1.663 -27.141 -0.744 1 93.31 14 SER B C 1
ATOM 1551 O O . SER B 1 14 ? -1.069 -27.844 -1.565 1 93.31 14 SER B O 1
ATOM 1553 N N . GLY B 1 15 ? -1.173 -26 -0.26 1 94.56 15 GLY B N 1
ATOM 1554 C CA . GLY B 1 15 ? 0.189 -25.625 -0.606 1 94.56 15 GLY B CA 1
ATOM 1555 C C . GLY B 1 15 ? 0.257 -24.438 -1.547 1 94.56 15 GLY B C 1
ATOM 1556 O O . GLY B 1 15 ? 1.269 -24.234 -2.221 1 94.56 15 GLY B O 1
ATOM 1557 N N . LYS B 1 16 ? -0.764 -23.656 -1.676 1 96.5 16 LYS B N 1
ATOM 1558 C CA . LYS B 1 16 ? -0.812 -22.484 -2.561 1 96.5 16 LYS B CA 1
ATOM 1559 C C . LYS B 1 16 ? 0.314 -21.516 -2.244 1 96.5 16 LYS B C 1
ATOM 1561 O O . LYS B 1 16 ? 1.095 -21.141 -3.127 1 96.5 16 LYS B O 1
ATOM 1566 N N . THR B 1 17 ? 0.395 -21.156 -1.025 1 96 17 THR B N 1
ATOM 1567 C CA . THR B 1 17 ? 1.397 -20.203 -0.586 1 96 17 THR B CA 1
ATOM 1568 C C . THR B 1 17 ? 2.807 -20.719 -0.846 1 96 17 THR B C 1
ATOM 1570 O O . THR B 1 17 ? 3.668 -20 -1.337 1 96 17 THR B O 1
ATOM 1573 N N . THR B 1 18 ? 2.994 -22 -0.551 1 96.88 18 THR B N 1
ATOM 1574 C CA . THR B 1 18 ? 4.281 -22.641 -0.784 1 96.88 18 THR B CA 1
ATOM 1575 C C . THR B 1 18 ? 4.652 -22.578 -2.264 1 96.88 18 THR B C 1
ATOM 1577 O O . THR B 1 18 ? 5.785 -22.25 -2.613 1 96.88 18 THR B O 1
ATOM 1580 N N . LEU B 1 19 ? 3.748 -22.922 -3.072 1 98.5 19 LEU B N 1
ATOM 1581 C CA . LEU B 1 19 ? 3.996 -22.922 -4.508 1 98.5 19 LEU B CA 1
ATOM 1582 C C . LEU B 1 19 ? 4.332 -21.531 -5.016 1 98.5 19 LEU B C 1
ATOM 1584 O O . LEU B 1 19 ? 5.316 -21.344 -5.73 1 98.5 19 LEU B O 1
ATOM 1588 N N . ILE B 1 20 ? 3.531 -20.547 -4.641 1 98.69 20 ILE B N 1
ATOM 1589 C CA . ILE B 1 20 ? 3.762 -19.172 -5.07 1 98.69 20 ILE B CA 1
ATOM 1590 C C . ILE B 1 20 ? 5.152 -18.719 -4.637 1 98.69 20 ILE B C 1
ATOM 1592 O O . ILE B 1 20 ? 5.926 -18.203 -5.441 1 98.69 20 ILE B O 1
ATOM 1596 N N . THR B 1 21 ? 5.473 -18.969 -3.439 1 98.5 21 THR B N 1
ATOM 1597 C CA . THR B 1 21 ? 6.762 -18.578 -2.883 1 98.5 21 THR B CA 1
ATOM 1598 C C . THR B 1 21 ? 7.91 -19.219 -3.65 1 98.5 21 THR B C 1
ATOM 1600 O O . THR B 1 21 ? 8.906 -18.578 -3.959 1 98.5 21 THR B O 1
ATOM 1603 N N . ALA B 1 22 ? 7.727 -20.453 -3.961 1 98.5 22 ALA B N 1
ATOM 1604 C CA . ALA B 1 22 ? 8.781 -21.219 -4.617 1 98.5 22 ALA B CA 1
ATOM 1605 C C . ALA B 1 22 ? 8.984 -20.75 -6.055 1 98.5 22 ALA B C 1
ATOM 1607 O O . ALA B 1 22 ? 10.086 -20.859 -6.598 1 98.5 22 ALA B O 1
ATOM 1608 N N . MET B 1 23 ? 7.996 -20.172 -6.645 1 98.69 23 MET B N 1
ATOM 1609 C CA . MET B 1 23 ? 8.07 -19.766 -8.047 1 98.69 23 MET B CA 1
ATOM 1610 C C . MET B 1 23 ? 8.703 -18.391 -8.195 1 98.69 23 MET B C 1
ATOM 1612 O O . MET B 1 23 ? 9.312 -18.078 -9.219 1 98.69 23 MET B O 1
ATOM 1616 N N . LEU B 1 24 ? 8.672 -17.578 -7.211 1 98.56 24 LEU B N 1
ATOM 1617 C CA . LEU B 1 24 ? 9.016 -16.156 -7.301 1 98.56 24 LEU B CA 1
ATOM 1618 C C . LEU B 1 24 ? 10.492 -15.984 -7.641 1 98.56 24 LEU B C 1
ATOM 1620 O O . LEU B 1 24 ? 10.836 -15.234 -8.562 1 98.56 24 LEU B O 1
ATOM 1624 N N . PRO B 1 25 ? 11.383 -16.734 -7.008 1 98.06 25 PRO B N 1
ATOM 1625 C CA . PRO B 1 25 ? 12.797 -16.578 -7.379 1 98.06 25 PRO B CA 1
ATOM 1626 C C . PRO B 1 25 ? 13.07 -16.969 -8.828 1 98.06 25 PRO B C 1
ATOM 1628 O O . PRO B 1 25 ? 13.914 -16.344 -9.484 1 98.06 25 PRO B O 1
ATOM 1631 N N . TRP B 1 26 ? 12.352 -17.938 -9.242 1 97.94 26 TRP B N 1
ATOM 1632 C CA . TRP B 1 26 ? 12.523 -18.406 -10.617 1 97.94 26 TRP B CA 1
ATOM 1633 C C . TRP B 1 26 ? 12.156 -17.297 -11.609 1 97.94 26 TRP B C 1
ATOM 1635 O O . TRP B 1 26 ? 12.883 -17.078 -12.586 1 97.94 26 TRP B O 1
ATOM 1645 N N . PHE B 1 27 ? 11.086 -16.609 -11.414 1 97.44 27 PHE B N 1
ATOM 1646 C CA . PHE B 1 27 ? 10.672 -15.492 -12.258 1 97.44 27 PHE B CA 1
ATOM 1647 C C . PHE B 1 27 ? 11.672 -14.352 -12.18 1 97.44 27 PHE B C 1
ATOM 1649 O O . PHE B 1 27 ? 12.031 -13.758 -13.203 1 97.44 27 PHE B O 1
ATOM 1656 N N . ARG B 1 28 ? 12.086 -14.078 -11.008 1 95.5 28 ARG B N 1
ATOM 1657 C CA . ARG B 1 28 ? 13.016 -12.969 -10.797 1 95.5 28 ARG B CA 1
ATOM 1658 C C . ARG B 1 28 ? 14.328 -13.211 -11.539 1 95.5 28 ARG B C 1
ATOM 1660 O O . ARG B 1 28 ? 14.883 -12.281 -12.133 1 95.5 28 ARG B O 1
ATOM 1667 N N . GLU B 1 29 ? 14.812 -14.375 -11.5 1 95.19 29 GLU B N 1
ATOM 1668 C CA . GLU B 1 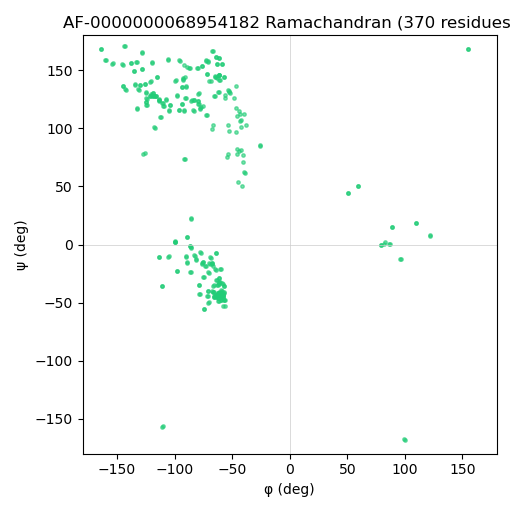29 ? 16.047 -14.742 -12.18 1 95.19 29 GLU B CA 1
ATOM 1669 C C . GLU B 1 29 ? 15.945 -14.523 -13.68 1 95.19 29 GLU B C 1
ATOM 1671 O O . GLU B 1 29 ? 16.969 -14.391 -14.367 1 95.19 29 GLU B O 1
ATOM 1676 N N . ARG B 1 30 ? 14.828 -14.484 -14.125 1 94.19 30 ARG B N 1
ATOM 1677 C CA . ARG B 1 30 ? 14.594 -14.312 -15.547 1 94.19 30 ARG B CA 1
ATOM 1678 C C . ARG B 1 30 ? 14.242 -12.859 -15.867 1 94.19 30 ARG B C 1
ATOM 1680 O O . ARG B 1 30 ? 13.82 -12.547 -16.984 1 94.19 30 ARG B O 1
ATOM 1687 N N . GLY B 1 31 ? 14.266 -12 -14.844 1 92.81 31 GLY B N 1
ATOM 1688 C CA . GLY B 1 31 ? 14.141 -10.562 -15.031 1 92.81 31 GLY B CA 1
ATOM 1689 C C . GLY B 1 31 ? 12.703 -10.086 -15.016 1 92.81 31 GLY B C 1
ATOM 1690 O O . GLY B 1 31 ? 12.406 -8.969 -15.461 1 92.81 31 GLY B O 1
ATOM 1691 N N . LEU B 1 32 ? 11.797 -10.93 -14.547 1 95.44 32 LEU B N 1
ATOM 1692 C CA . LEU B 1 32 ? 10.391 -10.547 -14.531 1 95.44 32 LEU B CA 1
ATOM 1693 C C . LEU B 1 32 ? 10.031 -9.859 -13.219 1 95.44 32 LEU B C 1
ATOM 1695 O O . LEU B 1 32 ? 10.477 -10.273 -12.148 1 95.44 32 LEU B O 1
ATOM 1699 N N . ARG B 1 33 ? 9.305 -8.82 -13.359 1 96 33 ARG B N 1
ATOM 1700 C CA . ARG B 1 33 ? 8.625 -8.242 -12.195 1 96 33 ARG B CA 1
ATOM 1701 C C . ARG B 1 33 ? 7.312 -8.969 -11.922 1 96 33 ARG B C 1
ATOM 1703 O O . ARG B 1 33 ? 6.453 -9.062 -12.797 1 96 33 ARG B O 1
ATOM 1710 N N . VAL B 1 34 ? 7.227 -9.445 -10.688 1 98.25 34 VAL B N 1
ATOM 1711 C CA . VAL B 1 34 ? 6.031 -10.211 -10.336 1 98.25 34 VAL B CA 1
ATOM 1712 C C . VAL B 1 34 ? 5.371 -9.586 -9.102 1 98.25 34 VAL B C 1
ATOM 1714 O O . VAL B 1 34 ? 6.023 -9.383 -8.078 1 98.25 34 VAL B O 1
ATOM 1717 N N . ASN B 1 35 ? 4.105 -9.258 -9.172 1 98.75 35 ASN B N 1
ATOM 1718 C CA . ASN B 1 35 ? 3.295 -8.875 -8.016 1 98.75 35 ASN B CA 1
ATOM 1719 C C . ASN B 1 35 ? 2.508 -10.07 -7.473 1 98.75 35 ASN B C 1
ATOM 1721 O O . ASN B 1 35 ? 2.281 -11.047 -8.188 1 98.75 35 ASN B O 1
ATOM 1725 N N . VAL B 1 36 ? 2.123 -9.969 -6.254 1 98.81 36 VAL B N 1
ATOM 1726 C CA . VAL B 1 36 ? 1.261 -10.977 -5.641 1 98.81 36 VAL B CA 1
ATOM 1727 C C . VAL B 1 36 ? 0.096 -10.289 -4.93 1 98.81 36 VAL B C 1
ATOM 1729 O O . VAL B 1 36 ? 0.294 -9.328 -4.188 1 98.81 36 VAL B O 1
ATOM 1732 N N . VAL B 1 37 ? -1.042 -10.781 -5.148 1 98.5 37 VAL B N 1
ATOM 1733 C CA . VAL B 1 37 ? -2.246 -10.359 -4.445 1 98.5 37 VAL B CA 1
ATOM 1734 C C . VAL B 1 37 ? -2.828 -11.531 -3.66 1 98.5 37 VAL B C 1
ATOM 1736 O O . VAL B 1 37 ? -3.023 -12.617 -4.207 1 98.5 37 VAL B O 1
ATOM 1739 N N . LYS B 1 38 ? -3.059 -11.312 -2.455 1 97.25 38 LYS B N 1
ATOM 1740 C CA . LYS B 1 38 ? -3.738 -12.312 -1.639 1 97.25 38 LYS B CA 1
ATOM 1741 C C . LYS B 1 38 ? -4.98 -11.727 -0.974 1 97.25 38 LYS B C 1
ATOM 1743 O O . LYS B 1 38 ? -4.914 -10.672 -0.336 1 97.25 38 LYS B O 1
ATOM 1748 N N . HIS B 1 39 ? -6.016 -12.422 -1.1 1 96.25 39 HIS B N 1
ATOM 1749 C CA . HIS B 1 39 ? -7.227 -12.07 -0.365 1 96.25 39 HIS B CA 1
ATOM 1750 C C . HIS B 1 39 ? -7.367 -12.906 0.9 1 96.25 39 HIS B C 1
ATOM 1752 O O . HIS B 1 39 ? -7.25 -14.133 0.851 1 96.25 39 HIS B O 1
ATOM 1758 N N . SER B 1 40 ? -7.559 -12.203 1.963 1 91 40 SER B N 1
ATOM 1759 C CA . SER B 1 40 ? -7.75 -12.867 3.248 1 91 40 SER B CA 1
ATOM 1760 C C . SER B 1 40 ? -9.102 -12.5 3.861 1 91 40 SER B C 1
ATOM 1762 O O . SER B 1 40 ? -9.523 -11.344 3.801 1 91 40 SER B O 1
ATOM 1764 N N . HIS B 1 41 ? -9.727 -13.523 4.461 1 86.75 41 HIS B N 1
ATOM 1765 C CA . HIS B 1 41 ? -10.977 -13.273 5.172 1 86.75 41 HIS B CA 1
ATOM 1766 C C . HIS B 1 41 ? -10.719 -12.82 6.602 1 86.75 41 HIS B C 1
ATOM 1768 O O . HIS B 1 41 ? -11.648 -12.422 7.309 1 86.75 41 HIS B O 1
ATOM 1774 N N . HIS B 1 42 ? -9.398 -12.789 6.969 1 85.62 42 HIS B N 1
ATOM 1775 C CA . HIS B 1 42 ? -9.023 -12.398 8.32 1 85.62 42 HIS B CA 1
ATOM 1776 C C . HIS B 1 42 ? -8.422 -10.992 8.344 1 85.62 42 HIS B C 1
ATOM 1778 O O . HIS B 1 42 ? -7.898 -10.523 7.336 1 85.62 42 HIS B O 1
ATOM 1784 N N . PRO B 1 43 ? -8.508 -10.453 9.586 1 84.75 43 PRO B N 1
ATOM 1785 C CA . PRO B 1 43 ? -7.844 -9.156 9.727 1 84.75 43 PRO B CA 1
ATOM 1786 C C . PRO B 1 43 ? -6.332 -9.234 9.508 1 84.75 43 PRO B C 1
ATOM 1788 O O . PRO B 1 43 ? -5.703 -10.219 9.914 1 84.75 43 PRO B O 1
ATOM 1791 N N . LEU B 1 44 ? -5.816 -8.234 8.914 1 89.5 44 LEU B N 1
ATOM 1792 C CA . LEU B 1 44 ? -4.387 -8.18 8.625 1 89.5 44 LEU B CA 1
ATOM 1793 C C . LEU B 1 44 ? -3.598 -7.797 9.875 1 89.5 44 LEU B C 1
ATOM 1795 O O . LEU B 1 44 ? -3.992 -6.895 10.609 1 89.5 44 LEU B O 1
ATOM 1799 N N . GLU B 1 45 ? -2.645 -8.539 10.125 1 86.56 45 GLU B N 1
ATOM 1800 C CA . GLU B 1 45 ? -1.672 -8.109 11.125 1 86.56 45 GLU B CA 1
ATOM 1801 C C . GLU B 1 45 ? -0.625 -7.18 10.523 1 86.56 45 GLU B C 1
ATOM 1803 O O . GLU B 1 45 ? 0.125 -7.578 9.625 1 86.56 45 GLU B O 1
ATOM 1808 N N . LEU B 1 46 ? -0.688 -6.027 11.016 1 89.62 46 LEU B N 1
ATOM 1809 C CA . LEU B 1 46 ? 0.22 -5 10.508 1 89.62 46 LEU B CA 1
ATOM 1810 C C . LEU B 1 46 ? 1.258 -4.633 11.562 1 89.62 46 LEU B C 1
ATOM 1812 O O . LEU B 1 46 ? 1.566 -5.438 12.445 1 89.62 46 LEU B O 1
ATOM 1816 N N . GLU B 1 47 ? 1.863 -3.467 11.5 1 88.5 47 GLU B N 1
ATOM 1817 C CA . GLU B 1 47 ? 2.855 -2.992 12.461 1 88.5 47 GLU B CA 1
ATOM 1818 C C . GLU B 1 47 ? 2.246 -2.826 13.844 1 88.5 47 GLU B C 1
ATOM 1820 O O . GLU B 1 47 ? 1.022 -2.758 13.992 1 88.5 47 GLU B O 1
ATOM 1825 N N . PRO B 1 48 ? 3.059 -2.781 14.836 1 87.62 48 PRO B N 1
ATOM 1826 C CA . PRO B 1 48 ? 2.562 -2.551 16.203 1 87.62 48 PRO B CA 1
ATOM 1827 C C . PRO B 1 48 ? 1.8 -1.234 16.328 1 87.62 48 PRO B C 1
ATOM 1829 O O . PRO B 1 48 ? 2.098 -0.27 15.625 1 87.62 48 PRO B O 1
ATOM 1832 N N . PRO B 1 49 ? 0.901 -1.179 17.328 1 87.25 49 PRO B N 1
ATOM 1833 C CA . PRO B 1 49 ? 0.014 -0.023 17.469 1 87.25 49 PRO B CA 1
ATOM 1834 C C . PRO B 1 49 ? 0.766 1.251 17.859 1 87.25 49 PRO B C 1
ATOM 1836 O O . PRO B 1 49 ? 0.249 2.355 17.672 1 87.25 49 PRO B O 1
ATOM 1839 N N . ALA B 1 50 ? 1.939 1.159 18.328 1 87.38 50 ALA B N 1
ATOM 1840 C CA . ALA B 1 50 ? 2.676 2.326 18.812 1 87.38 50 ALA B CA 1
ATOM 1841 C C . ALA B 1 50 ? 3.354 3.059 17.656 1 87.38 50 ALA B C 1
ATOM 1843 O O . ALA B 1 50 ? 3.818 4.188 17.812 1 87.38 50 ALA B O 1
ATOM 1844 N N . LYS B 1 51 ? 3.332 2.461 16.531 1 90.25 51 LYS B N 1
ATOM 1845 C CA . LYS B 1 51 ? 3.992 3.08 15.391 1 90.25 51 LYS B CA 1
ATOM 1846 C C . LYS B 1 51 ? 3.156 4.223 14.828 1 90.25 51 LYS B C 1
ATOM 1848 O O . LYS B 1 51 ? 1.927 4.199 14.906 1 90.25 51 LYS B O 1
ATOM 1853 N N . ASP B 1 52 ? 3.828 5.16 14.211 1 92.31 52 ASP B N 1
ATOM 1854 C CA . ASP B 1 52 ? 3.164 6.34 13.664 1 92.31 52 ASP B CA 1
ATOM 1855 C C . ASP B 1 52 ? 2.086 5.945 12.656 1 92.31 52 ASP B C 1
ATOM 1857 O O . ASP B 1 52 ? 0.978 6.484 12.688 1 92.31 52 ASP B O 1
ATOM 1861 N N . SER B 1 53 ? 2.389 5 11.82 1 94.62 53 SER B N 1
ATOM 1862 C CA . SER B 1 53 ? 1.441 4.562 10.805 1 94.62 53 SER B CA 1
ATOM 1863 C C . SER B 1 53 ? 0.154 4.039 11.438 1 94.62 53 SER B C 1
ATOM 1865 O O . SER B 1 53 ? -0.942 4.348 10.961 1 94.62 53 SER B O 1
ATOM 1867 N N . ALA B 1 54 ? 0.279 3.305 12.484 1 94.88 54 ALA B N 1
ATOM 1868 C CA . ALA B 1 54 ? -0.885 2.777 13.188 1 94.88 54 ALA B CA 1
ATOM 1869 C C . ALA B 1 54 ? -1.698 3.902 13.82 1 94.88 54 ALA B C 1
ATOM 1871 O O . ALA B 1 54 ? -2.93 3.885 13.781 1 94.88 54 ALA B O 1
ATOM 1872 N N . ARG B 1 55 ? -1.02 4.816 14.352 1 96.25 55 ARG B N 1
ATOM 1873 C CA . ARG B 1 55 ? -1.676 5.957 14.984 1 96.25 55 ARG B CA 1
ATOM 1874 C C . ARG B 1 55 ? -2.471 6.766 13.961 1 96.25 55 ARG B C 1
ATOM 1876 O O . ARG B 1 55 ? -3.607 7.16 14.227 1 96.25 55 ARG B O 1
ATOM 1883 N N . PHE B 1 56 ? -1.87 6.984 12.812 1 98.12 56 PHE B N 1
ATOM 1884 C CA . PHE B 1 56 ? -2.543 7.738 11.766 1 98.12 56 PHE B CA 1
ATOM 1885 C C . PHE B 1 56 ? -3.805 7.02 11.305 1 98.12 56 PHE B C 1
ATOM 1887 O O . PHE B 1 56 ? -4.855 7.645 11.141 1 98.12 56 PHE B O 1
ATOM 1894 N N . ARG B 1 57 ? -3.719 5.734 11.156 1 96.69 57 ARG B N 1
ATOM 1895 C CA . ARG B 1 57 ? -4.863 4.941 10.711 1 96.69 57 ARG B CA 1
ATOM 1896 C C . ARG B 1 57 ? -5.98 4.969 11.75 1 96.69 57 ARG B C 1
ATOM 1898 O O . ARG B 1 57 ? -7.141 5.211 11.414 1 96.69 57 ARG B O 1
ATOM 1905 N N . ALA B 1 58 ? -5.602 4.793 12.969 1 96.31 58 ALA B N 1
ATOM 1906 C CA . ALA B 1 58 ? -6.57 4.793 14.062 1 96.31 58 ALA B CA 1
ATOM 1907 C C . ALA B 1 58 ? -7.254 6.152 14.188 1 96.31 58 ALA B C 1
ATOM 1909 O O . ALA B 1 58 ? -8.43 6.23 14.555 1 96.31 58 ALA B O 1
ATOM 1910 N N . ALA B 1 59 ? -6.504 7.172 13.82 1 97.81 59 ALA B N 1
ATOM 1911 C CA . ALA B 1 59 ? -7.004 8.531 13.977 1 97.81 59 ALA B CA 1
ATOM 1912 C C . ALA B 1 59 ? -7.926 8.906 12.82 1 97.81 59 ALA B C 1
ATOM 1914 O O . ALA B 1 59 ? -8.547 9.977 12.828 1 97.81 59 ALA B O 1
ATOM 1915 N N . GLY B 1 60 ? -7.902 8.102 11.773 1 97.12 60 GLY B N 1
ATOM 1916 C CA . GLY B 1 60 ? -8.938 8.328 10.773 1 97.12 60 GLY B CA 1
ATOM 1917 C C . GLY B 1 60 ? -8.375 8.617 9.398 1 97.12 60 GLY B C 1
ATOM 1918 O O . GLY B 1 60 ? -9.125 8.953 8.477 1 97.12 60 GLY B O 1
ATOM 1919 N N . ALA B 1 61 ? -7.102 8.484 9.203 1 98.25 61 ALA B N 1
ATOM 1920 C CA . ALA B 1 61 ? -6.539 8.656 7.863 1 98.25 61 ALA B CA 1
ATOM 1921 C C . ALA B 1 61 ? -7.109 7.621 6.898 1 98.25 61 ALA B C 1
ATOM 1923 O O . ALA B 1 61 ? -7.289 6.453 7.258 1 98.25 61 ALA B O 1
ATOM 1924 N N . SER B 1 62 ? -7.359 8.047 5.656 1 97.25 62 SER B N 1
ATOM 1925 C CA . SER B 1 62 ? -7.887 7.137 4.645 1 97.25 62 SER B CA 1
ATOM 1926 C C . SER B 1 62 ? -6.812 6.184 4.137 1 97.25 62 SER B C 1
ATOM 1928 O O . SER B 1 62 ? -6.98 4.961 4.191 1 97.25 62 SER B O 1
ATOM 1930 N N . GLU B 1 63 ? -5.727 6.711 3.66 1 98.31 63 GLU B N 1
ATOM 1931 C CA . GLU B 1 63 ? -4.539 5.934 3.328 1 98.31 63 GLU B CA 1
ATOM 1932 C C . GLU B 1 63 ? -3.305 6.48 4.039 1 98.31 63 GLU B C 1
ATOM 1934 O O . GLU B 1 63 ? -3.137 7.695 4.156 1 98.31 63 GLU B O 1
ATOM 1939 N N . VAL B 1 64 ? -2.537 5.562 4.516 1 98.44 64 VAL B N 1
ATOM 1940 C CA . VAL B 1 64 ? -1.262 5.91 5.137 1 98.44 64 VAL B CA 1
ATOM 1941 C C . VAL B 1 64 ? -0.117 5.258 4.363 1 98.44 64 VAL B C 1
ATOM 1943 O O . VAL B 1 64 ? -0.141 4.051 4.109 1 98.44 64 VAL B O 1
ATOM 1946 N N . MET B 1 65 ? 0.79 6.055 4.012 1 98.31 65 MET B N 1
ATOM 1947 C CA . MET B 1 65 ? 2.006 5.566 3.363 1 98.31 65 MET B CA 1
ATOM 1948 C C . MET B 1 65 ? 3.23 5.848 4.227 1 98.31 65 MET B C 1
ATOM 1950 O O . MET B 1 65 ? 3.439 6.977 4.672 1 98.31 65 MET B O 1
ATOM 1954 N N . VAL B 1 66 ? 3.973 4.848 4.469 1 97.44 66 VAL B N 1
ATOM 1955 C CA . VAL B 1 66 ? 5.293 5.008 5.07 1 97.44 66 VAL B CA 1
ATOM 1956 C C . VAL B 1 66 ? 6.371 4.609 4.066 1 97.44 66 VAL B C 1
ATOM 1958 O O . VAL B 1 66 ? 6.363 3.492 3.547 1 97.44 66 VAL B O 1
ATOM 1961 N N . ALA B 1 67 ? 7.227 5.512 3.844 1 96.69 67 ALA B N 1
ATOM 1962 C CA . ALA B 1 67 ? 8.281 5.305 2.855 1 96.69 67 ALA B CA 1
ATOM 1963 C C . ALA B 1 67 ? 9.656 5.293 3.516 1 96.69 67 ALA B C 1
ATOM 1965 O O . ALA B 1 67 ? 9.898 6.031 4.473 1 96.69 67 ALA B O 1
ATOM 1966 N N . SER B 1 68 ? 10.516 4.473 3.01 1 95.19 68 SER B N 1
ATOM 1967 C CA . SER B 1 68 ? 11.906 4.375 3.416 1 95.19 68 SER B CA 1
ATOM 1968 C C . SER B 1 68 ? 12.812 4.082 2.223 1 95.19 68 SER B C 1
ATOM 1970 O O . SER B 1 68 ? 12.328 3.838 1.115 1 95.19 68 SER B O 1
ATOM 1972 N N . PRO B 1 69 ? 14.141 4.156 2.424 1 94.06 69 PRO B N 1
ATOM 1973 C CA . PRO B 1 69 ? 15.047 3.844 1.319 1 94.06 69 PRO B CA 1
ATOM 1974 C C . PRO B 1 69 ? 14.945 2.389 0.865 1 94.06 69 PRO B C 1
ATOM 1976 O O . PRO B 1 69 ? 15.484 2.029 -0.187 1 94.06 69 PRO B O 1
ATOM 1979 N N . TYR B 1 70 ? 14.211 1.539 1.548 1 94.25 70 TYR B N 1
ATOM 1980 C CA . TYR B 1 70 ? 14.219 0.109 1.263 1 94.25 70 TYR B CA 1
ATOM 1981 C C . TYR B 1 70 ? 12.883 -0.339 0.671 1 94.25 70 TYR B C 1
ATOM 1983 O O . TYR B 1 70 ? 12.836 -1.296 -0.105 1 94.25 70 TYR B O 1
ATOM 1991 N N . ARG B 1 71 ? 11.859 0.29 1.178 1 96 71 ARG B N 1
ATOM 1992 C CA . ARG B 1 71 ? 10.516 -0.077 0.75 1 96 71 ARG B CA 1
ATOM 1993 C C . ARG B 1 71 ? 9.508 1 1.134 1 96 71 ARG B C 1
ATOM 1995 O O . ARG B 1 71 ? 9.828 1.919 1.89 1 96 71 ARG B O 1
ATOM 2002 N N . PHE B 1 72 ? 8.352 0.888 0.599 1 97.19 72 PHE B N 1
ATOM 2003 C CA . PHE B 1 72 ? 7.227 1.646 1.141 1 97.19 72 PHE B CA 1
ATOM 2004 C C . PHE B 1 72 ? 6.004 0.754 1.314 1 97.19 72 PHE B C 1
ATOM 2006 O O . PHE B 1 72 ? 5.898 -0.294 0.675 1 97.19 72 PHE B O 1
ATOM 2013 N N . ALA B 1 73 ? 5.16 1.204 2.182 1 97.75 73 ALA B N 1
ATOM 2014 C CA . ALA B 1 73 ? 3.912 0.507 2.484 1 97.75 73 ALA B CA 1
ATOM 2015 C C . ALA B 1 73 ? 2.725 1.463 2.43 1 97.75 73 ALA B C 1
ATOM 2017 O O . ALA B 1 73 ? 2.814 2.602 2.895 1 97.75 73 ALA B O 1
ATOM 2018 N N . ILE B 1 74 ? 1.696 1.041 1.869 1 98.31 74 ILE B N 1
ATOM 2019 C CA . ILE B 1 74 ? 0.425 1.757 1.844 1 98.31 74 ILE B CA 1
ATOM 2020 C C . ILE B 1 74 ? -0.651 0.92 2.533 1 98.31 74 ILE B C 1
ATOM 2022 O O . ILE B 1 74 ? -0.812 -0.265 2.232 1 98.31 74 ILE B O 1
ATOM 2026 N N . VAL B 1 75 ? -1.348 1.489 3.406 1 97.88 75 VAL B N 1
ATOM 2027 C CA . VAL B 1 75 ? -2.506 0.827 3.998 1 97.88 75 VAL B CA 1
ATOM 2028 C C . VAL B 1 75 ? -3.76 1.661 3.752 1 97.88 75 VAL B C 1
ATOM 2030 O O . VAL B 1 75 ? -3.768 2.871 3.994 1 97.88 75 VAL B O 1
ATOM 2033 N N . HIS B 1 76 ? -4.723 1.032 3.238 1 97.94 76 HIS B N 1
ATOM 2034 C CA . HIS B 1 76 ? -6.02 1.645 2.975 1 97.94 76 HIS B CA 1
ATOM 2035 C C . HIS B 1 76 ? -7.094 1.077 3.896 1 97.94 76 HIS B C 1
ATOM 2037 O O . HIS B 1 76 ? -7.371 -0.124 3.871 1 97.94 76 HIS B O 1
ATOM 2043 N N . GLU B 1 77 ? -7.703 1.938 4.641 1 96.25 77 GLU B N 1
ATOM 2044 C CA . GLU B 1 77 ? -8.805 1.544 5.512 1 96.25 77 GLU B CA 1
ATOM 2045 C C . GLU B 1 77 ? -10.148 1.663 4.789 1 96.25 77 GLU B C 1
ATOM 2047 O O . GLU B 1 77 ? -10.492 2.734 4.289 1 96.25 77 GLU B O 1
ATOM 2052 N N . LEU B 1 78 ? -10.914 0.595 4.781 1 95.12 78 LEU B N 1
ATOM 2053 C CA . LEU B 1 78 ? -12.188 0.626 4.066 1 95.12 78 LEU B CA 1
ATOM 2054 C C . LEU B 1 78 ? -13.25 1.351 4.883 1 95.12 78 LEU B C 1
ATOM 2056 O O . LEU B 1 78 ? -14.164 1.962 4.32 1 95.12 78 LEU B O 1
ATOM 2060 N N . ARG B 1 79 ? -13.203 1.201 6.23 1 92 79 ARG B N 1
ATOM 2061 C CA . ARG B 1 79 ? -14.109 1.884 7.145 1 92 79 ARG B CA 1
ATOM 2062 C C . ARG B 1 79 ? -15.562 1.694 6.719 1 92 79 ARG B C 1
ATOM 2064 O O . ARG B 1 79 ? -16.328 2.662 6.625 1 92 79 ARG B O 1
ATOM 2071 N N . GLY B 1 80 ? -15.953 0.526 6.352 1 90.94 80 GLY B N 1
ATOM 2072 C CA . GLY B 1 80 ? -17.328 0.188 6.027 1 90.94 80 GLY B CA 1
ATOM 2073 C C . GLY B 1 80 ? -17.625 0.251 4.539 1 90.94 80 GLY B C 1
ATOM 2074 O O . GLY B 1 80 ? -18.703 -0.168 4.094 1 90.94 80 GLY B O 1
ATOM 2075 N N . ASP B 1 81 ? -16.703 0.85 3.729 1 93.75 81 ASP B N 1
ATOM 2076 C CA . ASP B 1 81 ? -16.859 0.838 2.279 1 93.75 81 ASP B CA 1
ATOM 2077 C C . ASP B 1 81 ? -16.859 -0.589 1.737 1 93.75 81 ASP B C 1
ATOM 2079 O O . ASP B 1 81 ? -16.375 -1.509 2.396 1 93.75 81 ASP B O 1
ATOM 2083 N N . ALA B 1 82 ? -17.391 -0.733 0.538 1 95.12 82 ALA B N 1
ATOM 2084 C CA . ALA B 1 82 ? -17.391 -2.037 -0.119 1 95.12 82 ALA B CA 1
ATOM 2085 C C . ALA B 1 82 ? -15.969 -2.498 -0.426 1 95.12 82 ALA B C 1
ATOM 2087 O O . ALA B 1 82 ? -15.102 -1.686 -0.772 1 95.12 82 ALA B O 1
ATOM 2088 N N . GLU B 1 83 ? -15.805 -3.764 -0.306 1 94.62 83 GLU B N 1
ATOM 2089 C CA . GLU B 1 83 ? -14.508 -4.312 -0.696 1 94.62 83 GLU B CA 1
ATOM 2090 C C . GLU B 1 83 ? -14.227 -4.07 -2.176 1 94.62 83 GLU B C 1
ATOM 2092 O O . GLU B 1 83 ? -15.086 -4.32 -3.025 1 94.62 83 GLU B O 1
ATOM 2097 N N . PRO B 1 84 ? -13.047 -3.561 -2.498 1 95.75 84 PRO B N 1
ATOM 2098 C CA . PRO B 1 84 ? -12.719 -3.396 -3.914 1 95.75 84 PRO B CA 1
ATOM 2099 C C . PRO B 1 84 ? -12.703 -4.719 -4.676 1 95.75 84 PRO B C 1
ATOM 2101 O O . PRO B 1 84 ? -12.352 -5.758 -4.109 1 95.75 84 PRO B O 1
ATOM 2104 N N . THR B 1 85 ? -13.109 -4.668 -5.918 1 95.5 85 THR B N 1
ATOM 2105 C CA . THR B 1 85 ? -12.984 -5.816 -6.812 1 95.5 85 THR B CA 1
ATOM 2106 C C . THR B 1 85 ? -11.516 -6.117 -7.105 1 95.5 85 THR B C 1
ATOM 2108 O O . THR B 1 85 ? -10.641 -5.316 -6.789 1 95.5 85 THR B O 1
ATOM 2111 N N . LEU B 1 86 ? -11.273 -7.297 -7.676 1 96.81 86 LEU B N 1
ATOM 2112 C CA . LEU B 1 86 ? -9.906 -7.629 -8.078 1 96.81 86 LEU B CA 1
ATOM 2113 C C . LEU B 1 86 ? -9.359 -6.598 -9.055 1 96.81 86 LEU B C 1
ATOM 2115 O O . LEU B 1 86 ? -8.211 -6.176 -8.945 1 96.81 86 LEU B O 1
ATOM 2119 N N . ALA B 1 87 ? -10.188 -6.219 -10.031 1 96.38 87 ALA B N 1
ATOM 2120 C CA . ALA B 1 87 ? -9.766 -5.234 -11.023 1 96.38 87 ALA B CA 1
ATOM 2121 C C . ALA B 1 87 ? -9.336 -3.932 -10.359 1 96.38 87 ALA B C 1
ATOM 2123 O O . ALA B 1 87 ? -8.328 -3.338 -10.742 1 96.38 87 ALA B O 1
ATOM 2124 N N . GLU B 1 88 ? -10.07 -3.502 -9.352 1 95.94 88 GLU B N 1
ATOM 2125 C CA . GLU B 1 88 ? -9.742 -2.279 -8.625 1 95.94 88 GLU B CA 1
ATOM 2126 C C . GLU B 1 88 ? -8.445 -2.439 -7.836 1 95.94 88 GLU B C 1
ATOM 2128 O O . GLU B 1 88 ? -7.645 -1.506 -7.746 1 95.94 88 GLU B O 1
ATOM 2133 N N . GLN B 1 89 ? -8.297 -3.604 -7.25 1 96.62 89 GLN B N 1
ATOM 2134 C CA . GLN B 1 89 ? -7.066 -3.887 -6.523 1 96.62 89 GLN B CA 1
ATOM 2135 C C . GLN B 1 89 ? -5.859 -3.855 -7.453 1 96.62 89 GLN B C 1
ATOM 2137 O O . GLN B 1 89 ? -4.852 -3.211 -7.148 1 96.62 89 GLN B O 1
ATOM 2142 N N . LEU B 1 90 ? -5.988 -4.492 -8.586 1 97.69 90 LEU B N 1
ATOM 2143 C CA . LEU B 1 90 ? -4.902 -4.574 -9.562 1 97.69 90 LEU B CA 1
ATOM 2144 C C . LEU B 1 90 ? -4.512 -3.188 -10.062 1 97.69 90 LEU B C 1
ATOM 2146 O O . LEU B 1 90 ? -3.338 -2.93 -10.328 1 97.69 90 LEU B O 1
ATOM 2150 N N . ALA B 1 91 ? -5.441 -2.314 -10.156 1 97.06 91 ALA B N 1
ATOM 2151 C CA . ALA B 1 91 ? -5.207 -0.958 -10.648 1 97.06 91 ALA B CA 1
ATOM 2152 C C . ALA B 1 91 ? -4.348 -0.16 -9.672 1 97.06 91 ALA B C 1
ATOM 2154 O O . ALA B 1 91 ? -3.787 0.877 -10.039 1 97.06 91 ALA B O 1
ATOM 2155 N N . ARG B 1 92 ? -4.223 -0.625 -8.477 1 97.19 92 ARG B N 1
ATOM 2156 C CA . ARG B 1 92 ? -3.451 0.069 -7.453 1 97.19 92 ARG B CA 1
ATOM 2157 C C . ARG B 1 92 ? -1.989 -0.368 -7.48 1 97.19 92 ARG B C 1
ATOM 2159 O O . ARG B 1 92 ? -1.134 0.273 -6.863 1 97.19 92 ARG B O 1
ATOM 2166 N N . LEU B 1 93 ? -1.742 -1.442 -8.148 1 98.19 93 LEU B N 1
ATOM 2167 C CA . LEU B 1 93 ? -0.395 -2 -8.109 1 98.19 93 LEU B CA 1
ATOM 2168 C C . LEU B 1 93 ? 0.483 -1.371 -9.188 1 98.19 93 LEU B C 1
ATOM 2170 O O . LEU B 1 93 ? -0.019 -0.933 -10.227 1 98.19 93 LEU B O 1
ATOM 2174 N N . ALA B 1 94 ? 1.748 -1.334 -8.906 1 96.75 94 ALA B N 1
ATOM 2175 C CA . ALA B 1 94 ? 2.717 -0.92 -9.922 1 96.75 94 ALA B CA 1
ATOM 2176 C C . ALA B 1 94 ? 2.715 -1.881 -11.102 1 96.75 94 ALA B C 1
ATOM 2178 O O . ALA B 1 94 ? 2.336 -3.047 -10.969 1 96.75 94 ALA B O 1
ATOM 2179 N N . PRO B 1 95 ? 3.117 -1.42 -12.234 1 96 95 PRO B N 1
ATOM 2180 C CA . PRO B 1 95 ? 3.178 -2.297 -13.406 1 96 95 PRO B CA 1
ATOM 2181 C C . PRO B 1 95 ? 4.059 -3.521 -13.18 1 96 95 PRO B C 1
ATOM 2183 O O . PRO B 1 95 ? 5.098 -3.428 -12.523 1 96 95 PRO B O 1
ATOM 2186 N N . ALA B 1 96 ? 3.676 -4.621 -13.734 1 97 96 ALA B N 1
ATOM 2187 C CA . ALA B 1 96 ? 4.418 -5.879 -13.68 1 97 96 ALA B CA 1
ATOM 2188 C C . ALA B 1 96 ? 4.098 -6.762 -14.883 1 97 96 ALA B C 1
ATOM 2190 O O . ALA B 1 96 ? 3.027 -6.637 -15.477 1 97 96 ALA B O 1
ATOM 2191 N N . GLU B 1 97 ? 5.023 -7.621 -15.18 1 96.69 97 GLU B N 1
ATOM 2192 C CA . GLU B 1 97 ? 4.805 -8.562 -16.266 1 96.69 97 GLU B CA 1
ATOM 2193 C C . GLU B 1 97 ? 3.842 -9.672 -15.859 1 96.69 97 GLU B C 1
ATOM 2195 O O . GLU B 1 97 ? 3.143 -10.242 -16.703 1 96.69 97 GLU B O 1
ATOM 2200 N N . LEU B 1 98 ? 3.855 -9.922 -14.602 1 97.94 98 LEU B N 1
ATOM 2201 C CA . LEU B 1 98 ? 3.033 -11.008 -14.07 1 97.94 98 LEU B CA 1
ATOM 2202 C C . LEU B 1 98 ? 2.492 -10.656 -12.695 1 97.94 98 LEU B C 1
ATOM 2204 O O . LEU B 1 98 ? 3.221 -10.117 -11.852 1 97.94 98 LEU B O 1
ATOM 2208 N N . THR B 1 99 ? 1.241 -10.938 -12.445 1 98.75 99 THR B N 1
ATOM 2209 C CA . THR B 1 99 ? 0.649 -10.859 -11.117 1 98.75 99 THR B CA 1
ATOM 2210 C C . THR B 1 99 ? 0.007 -12.195 -10.727 1 98.75 99 THR B C 1
ATOM 2212 O O . THR B 1 99 ? -0.843 -12.711 -11.453 1 98.75 99 THR B O 1
ATOM 2215 N N . LEU B 1 100 ? 0.453 -12.742 -9.609 1 98.81 100 LEU B N 1
ATOM 2216 C CA . LEU B 1 100 ? -0.137 -13.945 -9.047 1 98.81 100 LEU B CA 1
ATOM 2217 C C . LEU B 1 100 ? -1.205 -13.602 -8.016 1 98.81 100 LEU B C 1
ATOM 2219 O O . LEU B 1 100 ? -0.986 -12.742 -7.152 1 98.81 100 LEU B O 1
ATOM 2223 N N . VAL B 1 101 ? -2.287 -14.305 -8.117 1 98.5 101 VAL B N 1
ATOM 2224 C CA . VAL B 1 101 ? -3.412 -13.961 -7.254 1 98.5 101 VAL B CA 1
ATOM 2225 C C . VAL B 1 101 ? -3.842 -15.188 -6.453 1 98.5 101 VAL B C 1
ATOM 2227 O O . VAL B 1 101 ? -4.152 -16.234 -7.031 1 98.5 101 VAL B O 1
ATOM 2230 N N . GLU B 1 102 ? -3.77 -15.055 -5.195 1 97.31 102 GLU B N 1
ATOM 2231 C CA . GLU B 1 102 ? -4.371 -16.031 -4.297 1 97.31 102 GLU B CA 1
ATOM 2232 C C . GLU B 1 102 ? -5.668 -15.5 -3.691 1 97.31 102 GLU B C 1
ATOM 2234 O O . GLU B 1 102 ? -5.664 -14.484 -3 1 97.31 102 GLU B O 1
ATOM 2239 N N . GLY B 1 103 ? -6.766 -16.234 -3.959 1 93.81 103 GLY B N 1
ATOM 2240 C CA . GLY B 1 103 ? -8.086 -15.742 -3.59 1 93.81 103 GLY B CA 1
ATOM 2241 C C . GLY B 1 103 ? -8.844 -15.125 -4.754 1 93.81 103 GLY B C 1
ATOM 2242 O O . GLY B 1 103 ? -8.617 -15.492 -5.91 1 93.81 103 GLY B O 1
ATOM 2243 N N . PHE B 1 104 ? -9.992 -14.406 -4.465 1 92.25 104 PHE B N 1
ATOM 2244 C CA . PHE B 1 104 ? -10.82 -13.797 -5.496 1 92.25 104 PHE B CA 1
ATOM 2245 C C . PHE B 1 104 ? -11.336 -14.852 -6.469 1 92.25 104 PHE B C 1
ATOM 2247 O O . PHE B 1 104 ? -11.219 -14.695 -7.688 1 92.25 104 PHE B O 1
ATOM 2254 N N . ARG B 1 105 ? -11.891 -15.867 -6.012 1 88.31 105 ARG B N 1
ATOM 2255 C CA . ARG B 1 105 ? -12.203 -17.062 -6.785 1 88.31 105 ARG B CA 1
ATOM 2256 C C . ARG B 1 105 ? -13.32 -16.781 -7.785 1 88.31 105 ARG B C 1
ATOM 2258 O O . ARG B 1 105 ? -13.484 -17.516 -8.766 1 88.31 105 ARG B O 1
ATOM 2265 N N . SER B 1 106 ? -14.016 -15.719 -7.594 1 87.38 106 SER B N 1
ATOM 2266 C CA . SER B 1 106 ? -15.156 -15.453 -8.461 1 87.38 106 SER B CA 1
ATOM 2267 C C . SER B 1 106 ? -14.758 -14.633 -9.68 1 87.38 106 SER B C 1
ATOM 2269 O O . SER B 1 106 ? -15.539 -14.469 -10.609 1 87.38 106 SER B O 1
ATOM 2271 N N . ASP B 1 107 ? -13.617 -14.148 -9.68 1 90.69 107 ASP B N 1
ATOM 2272 C CA . ASP B 1 107 ? -13.172 -13.289 -10.773 1 90.69 107 ASP B CA 1
ATOM 2273 C C . ASP B 1 107 ? -12.75 -14.117 -11.984 1 90.69 107 ASP B C 1
ATOM 2275 O O . ASP B 1 107 ? -12.281 -15.25 -11.836 1 90.69 107 ASP B O 1
ATOM 2279 N N . ALA B 1 108 ? -12.883 -13.516 -13.156 1 88.94 108 ALA B N 1
ATOM 2280 C CA . ALA B 1 108 ? -12.688 -14.227 -14.414 1 88.94 108 ALA B CA 1
ATOM 2281 C C . ALA B 1 108 ? -11.242 -14.117 -14.891 1 88.94 108 ALA B C 1
ATOM 2283 O O . ALA B 1 108 ? -10.953 -13.445 -15.883 1 88.94 108 ALA B O 1
ATOM 2284 N N . ILE B 1 109 ? -10.391 -14.766 -14.297 1 96.44 109 ILE B N 1
ATOM 2285 C CA . ILE B 1 109 ? -8.992 -14.875 -14.711 1 96.44 109 ILE B CA 1
ATOM 2286 C C . ILE B 1 109 ? -8.594 -16.344 -14.781 1 96.44 109 ILE B C 1
ATOM 2288 O O . ILE B 1 109 ? -9.18 -17.188 -14.109 1 96.44 109 ILE B O 1
ATOM 2292 N N . PRO B 1 110 ? -7.613 -16.656 -15.695 1 97.81 110 PRO B N 1
ATOM 2293 C CA . PRO B 1 110 ? -7.152 -18.047 -15.688 1 97.81 110 PRO B CA 1
ATOM 2294 C C . PRO B 1 110 ? -6.527 -18.453 -14.359 1 97.81 110 PRO B C 1
ATOM 2296 O O . PRO B 1 110 ? -5.863 -17.656 -13.703 1 97.81 110 PRO B O 1
ATOM 2299 N N . ARG B 1 111 ? -6.758 -19.797 -14.008 1 98.12 111 ARG B N 1
ATOM 2300 C CA . ARG B 1 111 ? -6.273 -20.25 -12.711 1 98.12 111 ARG B CA 1
ATOM 2301 C C . ARG B 1 111 ? -5.578 -21.594 -12.82 1 98.12 111 ARG B C 1
ATOM 2303 O O . ARG B 1 111 ? -5.934 -22.406 -13.68 1 98.12 111 ARG B O 1
ATOM 2310 N N . ILE B 1 112 ? -4.656 -21.719 -11.945 1 98.25 112 ILE B N 1
ATOM 2311 C CA . ILE B 1 112 ? -4.07 -23.031 -11.672 1 98.25 112 ILE B CA 1
ATOM 2312 C C . ILE B 1 112 ? -4.547 -23.531 -10.312 1 98.25 112 ILE B C 1
ATOM 2314 O O . ILE B 1 112 ? -4.398 -22.844 -9.305 1 98.25 112 ILE B O 1
ATOM 2318 N N . GLU B 1 113 ? -5.141 -24.75 -10.281 1 97.38 113 GLU B N 1
ATOM 2319 C CA . GLU B 1 113 ? -5.586 -25.328 -9.016 1 97.38 113 GLU B CA 1
ATOM 2320 C C . GLU B 1 113 ? -4.512 -26.234 -8.422 1 97.38 113 GLU B C 1
ATOM 2322 O O . GLU B 1 113 ? -4.02 -27.141 -9.094 1 97.38 113 GLU B O 1
ATOM 2327 N N . VAL B 1 114 ? -4.117 -25.875 -7.246 1 97.69 114 VAL B N 1
ATOM 2328 C CA . VAL B 1 114 ? -3.291 -26.781 -6.465 1 97.69 114 VAL B CA 1
ATOM 2329 C C . VAL B 1 114 ? -4.168 -27.875 -5.844 1 97.69 114 VAL B C 1
ATOM 2331 O O . VAL B 1 114 ? -5.031 -27.578 -5.012 1 97.69 114 VAL B O 1
ATOM 2334 N N . TYR B 1 115 ? -3.93 -29.109 -6.242 1 95.75 115 TYR B N 1
ATOM 2335 C CA . TYR B 1 115 ? -4.789 -30.219 -5.852 1 95.75 115 TYR B CA 1
ATOM 2336 C C . TYR B 1 115 ? -3.963 -31.406 -5.348 1 95.75 115 TYR B C 1
ATOM 2338 O O . TYR B 1 115 ? -3.113 -31.922 -6.074 1 95.75 115 TYR B O 1
ATOM 2346 N N . ARG B 1 116 ? -4.223 -31.641 -4.121 1 93.06 116 ARG B N 1
ATOM 2347 C CA . ARG B 1 116 ? -3.633 -32.812 -3.508 1 93.06 116 ARG B CA 1
ATOM 2348 C C . ARG B 1 116 ? -4.703 -33.875 -3.18 1 93.06 116 ARG B C 1
ATOM 2350 O O . ARG B 1 116 ? -5.402 -33.75 -2.172 1 93.06 116 ARG B O 1
ATOM 2357 N N . PRO B 1 117 ? -4.676 -34.969 -3.91 1 88.88 117 PRO B N 1
ATOM 2358 C CA . PRO B 1 117 ? -5.719 -35.969 -3.693 1 88.8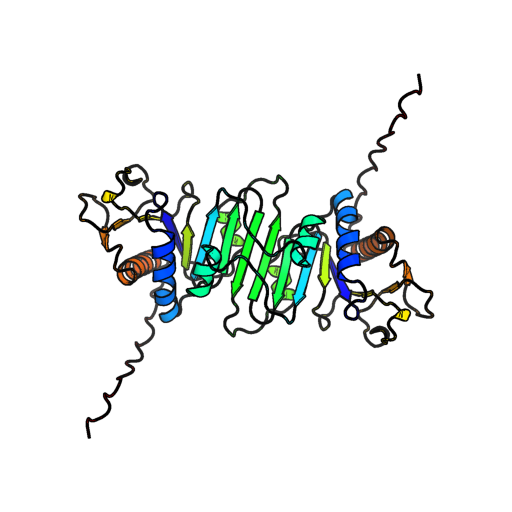8 117 PRO B CA 1
ATOM 2359 C C . PRO B 1 117 ? -5.707 -36.531 -2.273 1 88.88 117 PRO B C 1
ATOM 2361 O O . PRO B 1 117 ? -6.758 -36.875 -1.735 1 88.88 117 PRO B O 1
ATOM 2364 N N . VAL B 1 118 ? -4.578 -36.562 -1.659 1 86.69 118 VAL B N 1
ATOM 2365 C CA . VAL B 1 118 ? -4.426 -37.156 -0.341 1 86.69 118 VAL B CA 1
ATOM 2366 C C . VAL B 1 118 ? -5.254 -36.375 0.683 1 86.69 118 VAL B C 1
ATOM 2368 O O . VAL B 1 118 ? -5.652 -36.938 1.712 1 86.69 118 VAL B O 1
ATOM 2371 N N . HIS B 1 119 ? -5.57 -35.125 0.37 1 87.5 119 HIS B N 1
ATOM 2372 C CA . HIS B 1 119 ? -6.316 -34.312 1.304 1 87.5 119 HIS B CA 1
ATOM 2373 C C . HIS B 1 119 ? -7.793 -34.688 1.325 1 87.5 119 HIS B C 1
ATOM 2375 O O . HIS B 1 119 ? -8.523 -34.281 2.24 1 87.5 119 HIS B O 1
ATOM 2381 N N . GLY B 1 120 ? -8.273 -35.375 0.356 1 84.62 120 GLY B N 1
ATOM 2382 C CA . GLY B 1 120 ? -9.617 -35.938 0.357 1 84.62 120 GLY B CA 1
ATOM 2383 C C . GLY B 1 120 ? -10.68 -34.938 -0.063 1 84.62 120 GLY B C 1
ATOM 2384 O O . GLY B 1 120 ? -11.875 -35.25 -0.018 1 84.62 120 GLY B O 1
ATOM 2385 N N . ARG B 1 121 ? -10.305 -33.812 -0.383 1 88.5 121 ARG B N 1
ATOM 2386 C CA . ARG B 1 121 ? -11.25 -32.781 -0.826 1 88.5 121 ARG B CA 1
ATOM 2387 C C . ARG B 1 121 ? -11.398 -32.781 -2.344 1 88.5 121 ARG B C 1
ATOM 2389 O O . ARG B 1 121 ? -10.422 -33.031 -3.064 1 88.5 121 ARG B O 1
ATOM 2396 N N . GLU B 1 122 ? -12.586 -32.562 -2.75 1 89.44 122 GLU B N 1
ATOM 2397 C CA . GLU B 1 122 ? -12.828 -32.5 -4.188 1 89.44 122 GLU B CA 1
ATOM 2398 C C . GLU B 1 122 ? -12.188 -31.266 -4.812 1 89.44 122 GLU B C 1
ATOM 2400 O O . GLU B 1 122 ? -12.211 -30.188 -4.223 1 89.44 122 GLU B O 1
ATOM 2405 N N . PRO B 1 123 ? -11.68 -31.516 -5.949 1 91.31 123 PRO B N 1
ATOM 2406 C CA . PRO B 1 123 ? -11.117 -30.344 -6.629 1 91.31 123 PRO B CA 1
ATOM 2407 C C . PRO B 1 123 ? -12.195 -29.391 -7.125 1 91.31 123 PRO B C 1
ATOM 2409 O O . PRO B 1 123 ? -13.359 -29.766 -7.258 1 91.31 123 PRO B O 1
ATOM 2412 N N . TYR B 1 124 ? -11.805 -28.156 -7.301 1 92.62 124 TYR B N 1
ATOM 2413 C CA . TYR B 1 124 ? -12.711 -27.172 -7.863 1 92.62 124 TYR B CA 1
ATOM 2414 C C . TYR B 1 124 ? -12.961 -27.438 -9.344 1 92.62 124 TYR B C 1
ATOM 2416 O O . TYR B 1 124 ? -14.07 -27.219 -9.836 1 92.62 124 TYR B O 1
ATOM 2424 N N . TYR B 1 125 ? -11.703 -27.734 -9.938 1 89.75 125 TYR B N 1
ATOM 2425 C CA . TYR B 1 125 ? -11.969 -28.25 -11.273 1 89.75 125 TYR B CA 1
ATOM 2426 C C . TYR B 1 125 ? -12.898 -29.453 -11.227 1 89.75 125 TYR B C 1
ATOM 2428 O O . TYR B 1 125 ? -12.852 -30.234 -10.273 1 89.75 125 TYR B O 1
ATOM 2436 N N . PRO B 1 126 ? -13.844 -29.703 -11.766 1 88.88 126 PRO B N 1
ATOM 2437 C CA . PRO B 1 126 ? -14.32 -29.469 -13.133 1 88.88 126 PRO B CA 1
ATOM 2438 C C . PRO B 1 126 ? -15.359 -28.359 -13.219 1 88.88 126 PRO B C 1
ATOM 2440 O O . PRO B 1 126 ? -15.68 -27.891 -14.312 1 88.88 126 PRO B O 1
ATOM 2443 N N . CYS B 1 127 ? -15.82 -27.922 -12.086 1 89.69 127 CYS B N 1
ATOM 2444 C CA . CYS B 1 127 ? -16.969 -27.016 -12.078 1 89.69 127 CYS B CA 1
ATOM 2445 C C . CYS B 1 127 ? -16.516 -25.562 -12.234 1 89.69 127 CYS B C 1
ATOM 2447 O O . CYS B 1 127 ? -17.344 -24.672 -12.336 1 89.69 127 CYS B O 1
ATOM 2449 N N . ASP B 1 128 ? -15.297 -25.375 -12.312 1 93.06 128 ASP B N 1
ATOM 2450 C CA . ASP B 1 128 ? -14.766 -24.031 -12.469 1 93.06 128 ASP B CA 1
ATOM 2451 C C . ASP B 1 128 ? -14.016 -23.891 -13.789 1 93.06 128 ASP B C 1
ATOM 2453 O O . ASP B 1 128 ? -12.859 -24.297 -13.906 1 93.06 128 ASP B O 1
ATOM 2457 N N . PRO B 1 129 ? -14.633 -23.312 -14.75 1 92.94 129 PRO B N 1
ATOM 2458 C CA . PRO B 1 129 ? -14.047 -23.25 -16.094 1 92.94 129 PRO B CA 1
ATOM 2459 C C . PRO B 1 129 ? -12.828 -22.328 -16.156 1 92.94 129 PRO B C 1
ATOM 2461 O O . PRO B 1 129 ? -12.109 -22.328 -17.156 1 92.94 129 PRO B O 1
ATOM 2464 N N . SER B 1 130 ? -12.578 -21.547 -15.086 1 95.38 130 SER B N 1
ATOM 2465 C CA . SER B 1 130 ? -11.422 -20.656 -15.094 1 95.38 130 SER B CA 1
ATOM 2466 C C . SER B 1 130 ? -10.125 -21.422 -14.875 1 95.38 130 SER B C 1
ATOM 2468 O O . SER B 1 130 ? -9.039 -20.891 -15.117 1 95.38 130 SER B O 1
ATOM 2470 N N . ILE B 1 131 ? -10.273 -22.641 -14.414 1 96.56 131 ILE B N 1
ATOM 2471 C CA . ILE B 1 131 ? -9.102 -23.453 -14.133 1 96.56 131 ILE B CA 1
ATOM 2472 C C . ILE B 1 131 ? -8.562 -24.047 -15.438 1 96.56 131 ILE B C 1
ATOM 2474 O O . ILE B 1 131 ? -9.25 -24.812 -16.109 1 96.56 131 ILE B O 1
ATOM 2478 N N . VAL B 1 132 ? -7.305 -23.75 -15.656 1 97.25 132 VAL B N 1
ATOM 2479 C CA . VAL B 1 132 ? -6.762 -24.109 -16.953 1 97.25 132 VAL B CA 1
ATOM 2480 C C . VAL B 1 132 ? -5.691 -25.188 -16.797 1 97.25 132 VAL B C 1
ATOM 2482 O O . VAL B 1 132 ? -5.207 -25.75 -17.781 1 97.25 132 VAL B O 1
ATOM 2485 N N . ALA B 1 133 ? -5.297 -25.438 -15.562 1 97.69 133 ALA B N 1
ATOM 2486 C CA . ALA B 1 133 ? -4.32 -26.484 -15.258 1 97.69 133 ALA B CA 1
ATOM 2487 C C . ALA B 1 133 ? -4.406 -26.906 -13.797 1 97.69 133 ALA B C 1
ATOM 2489 O O . ALA B 1 133 ? -4.953 -26.172 -12.969 1 97.69 133 ALA B O 1
ATOM 2490 N N . LEU B 1 134 ? -3.891 -28.125 -13.539 1 97.12 134 LEU B N 1
ATOM 2491 C CA . LEU B 1 134 ? -3.783 -28.641 -12.188 1 97.12 134 LEU B CA 1
ATOM 2492 C C . LEU B 1 134 ? -2.322 -28.797 -11.773 1 97.12 134 LEU B C 1
ATOM 2494 O O . LEU B 1 134 ? -1.51 -29.312 -12.539 1 97.12 134 LEU B O 1
ATOM 2498 N N . ALA B 1 135 ? -1.962 -28.203 -10.68 1 98 135 ALA B N 1
ATOM 2499 C CA . ALA B 1 135 ? -0.715 -28.562 -10.016 1 98 135 ALA B CA 1
ATOM 2500 C C . ALA B 1 135 ? -0.954 -29.656 -8.961 1 98 135 ALA B C 1
ATOM 2502 O O . ALA B 1 135 ? -1.636 -29.406 -7.961 1 98 135 ALA B O 1
ATOM 2503 N N . THR B 1 136 ? -0.385 -30.812 -9.141 1 96.69 136 THR B N 1
ATOM 2504 C CA . THR B 1 136 ? -0.729 -31.953 -8.312 1 96.69 136 THR B CA 1
ATOM 2505 C C . THR B 1 136 ? 0.492 -32.844 -8.086 1 96.69 136 THR B C 1
ATOM 2507 O O . THR B 1 136 ? 1.475 -32.75 -8.828 1 96.69 136 THR B O 1
ATOM 2510 N N . ASP B 1 137 ? 0.429 -33.562 -6.992 1 94.94 137 ASP B N 1
ATOM 2511 C CA . ASP B 1 137 ? 1.55 -34.438 -6.66 1 94.94 137 ASP B CA 1
ATOM 2512 C C . ASP B 1 137 ? 1.253 -35.875 -7.051 1 94.94 137 ASP B C 1
ATOM 2514 O O . ASP B 1 137 ? 2.047 -36.781 -6.766 1 94.94 137 ASP B O 1
ATOM 2518 N N . ARG B 1 138 ? 0.109 -36.125 -7.652 1 90.5 138 ARG B N 1
ATOM 2519 C CA . ARG B 1 138 ? -0.26 -37.469 -8.125 1 90.5 138 ARG B CA 1
ATOM 2520 C C . ARG B 1 138 ? -0.912 -37.375 -9.5 1 90.5 138 ARG B C 1
ATOM 2522 O O . ARG B 1 138 ? -1.482 -36.375 -9.875 1 90.5 138 ARG B O 1
ATOM 2529 N N . ASN B 1 139 ? -0.797 -38.5 -10.148 1 82.5 139 ASN B N 1
ATOM 2530 C CA . ASN B 1 139 ? -1.456 -38.594 -11.445 1 82.5 139 ASN B CA 1
ATOM 2531 C C . ASN B 1 139 ? -2.975 -38.5 -11.312 1 82.5 139 ASN B C 1
ATOM 2533 O O . ASN B 1 139 ? -3.547 -39.094 -10.391 1 82.5 139 ASN B O 1
ATOM 2537 N N . THR B 1 140 ? -3.494 -37.594 -12.102 1 82.69 140 THR B N 1
ATOM 2538 C CA . THR B 1 140 ? -4.949 -37.5 -12.094 1 82.69 140 THR B CA 1
ATOM 2539 C C . THR B 1 140 ? -5.512 -37.781 -13.492 1 82.69 140 THR B C 1
ATOM 2541 O O . THR B 1 140 ? -4.766 -37.781 -14.477 1 82.69 140 THR B O 1
ATOM 2544 N N . ASP B 1 141 ? -6.785 -38.188 -13.555 1 82.75 141 ASP B N 1
ATOM 2545 C CA . ASP B 1 141 ? -7.453 -38.438 -14.828 1 82.75 141 ASP B CA 1
ATOM 2546 C C . ASP B 1 141 ? -8.055 -37.156 -15.398 1 82.75 141 ASP B C 1
ATOM 2548 O O . ASP B 1 141 ? -8.922 -37.219 -16.281 1 82.75 141 ASP B O 1
ATOM 2552 N N . ALA B 1 142 ? -7.57 -36.125 -15.008 1 84.69 142 ALA B N 1
ATOM 2553 C CA . ALA B 1 142 ? -8.141 -34.844 -15.438 1 84.69 142 ALA B CA 1
ATOM 2554 C C . ALA B 1 142 ? -7.832 -34.562 -16.906 1 84.69 142 ALA B C 1
ATOM 2556 O O . ALA B 1 142 ? -6.785 -34.969 -17.406 1 84.69 142 ALA B O 1
ATOM 2557 N N . ALA B 1 143 ? -8.766 -33.875 -17.609 1 89.69 143 ALA B N 1
ATOM 2558 C CA . ALA B 1 143 ? -8.586 -33.469 -19 1 89.69 143 ALA B CA 1
ATOM 2559 C C . ALA B 1 143 ? -7.699 -32.25 -19.109 1 89.69 143 ALA B C 1
ATOM 2561 O O . ALA B 1 143 ? -7.215 -31.922 -20.188 1 89.69 143 ALA B O 1
ATOM 2562 N N . LEU B 1 144 ? -7.344 -31.688 -18.047 1 94.56 144 LEU B N 1
ATOM 2563 C CA . LEU B 1 144 ? -6.504 -30.5 -18 1 94.56 144 LEU B CA 1
ATOM 2564 C C . LEU B 1 144 ? -5.027 -30.875 -17.891 1 94.56 144 LEU B C 1
ATOM 2566 O O . LEU B 1 144 ? -4.695 -31.969 -17.422 1 94.56 144 LEU B O 1
ATOM 2570 N N . PRO B 1 145 ? -4.141 -29.906 -18.391 1 95.56 145 PRO B N 1
ATOM 2571 C CA . PRO B 1 145 ? -2.723 -30.125 -18.109 1 95.56 145 PRO B CA 1
ATOM 2572 C C . PRO B 1 145 ? -2.455 -30.359 -16.609 1 95.56 145 PRO B C 1
ATOM 2574 O O . PRO B 1 145 ? -2.971 -29.609 -15.773 1 95.56 145 PRO B O 1
ATOM 2577 N N . CYS B 1 146 ? -1.704 -31.422 -16.297 1 96.62 146 CYS B N 1
ATOM 2578 C CA . CYS B 1 146 ? -1.284 -31.703 -14.938 1 96.62 146 CYS B CA 1
ATOM 2579 C C . CYS B 1 146 ? 0.188 -31.359 -14.734 1 96.62 146 CYS B C 1
ATOM 2581 O O . CYS B 1 146 ? 1.059 -31.953 -15.383 1 96.62 146 CYS B O 1
ATOM 2583 N N . LEU B 1 147 ? 0.413 -30.375 -13.875 1 97.5 147 LEU B N 1
ATOM 2584 C CA . LEU B 1 147 ? 1.752 -29.875 -13.586 1 97.5 147 LEU B CA 1
ATOM 2585 C C . LEU B 1 147 ? 2.285 -30.469 -12.289 1 97.5 147 LEU B C 1
ATOM 2587 O O . LEU B 1 147 ? 1.535 -30.641 -11.32 1 97.5 147 LEU B O 1
ATOM 2591 N N . PRO B 1 148 ? 3.59 -30.781 -12.312 1 97.25 148 PRO B N 1
ATOM 2592 C CA . PRO B 1 148 ? 4.156 -31.375 -11.094 1 97.25 148 PRO B CA 1
ATOM 2593 C C . PRO B 1 148 ? 4.285 -30.375 -9.953 1 97.25 148 PRO B C 1
ATOM 2595 O O . PRO B 1 148 ? 5.191 -29.547 -9.961 1 97.25 148 PRO B O 1
ATOM 2598 N N . LEU B 1 149 ? 3.488 -30.578 -8.938 1 97.56 149 LEU B N 1
ATOM 2599 C CA . LEU B 1 149 ? 3.414 -29.656 -7.816 1 97.56 149 LEU B CA 1
ATOM 2600 C C . LEU B 1 149 ? 4.762 -29.547 -7.113 1 97.56 149 LEU B C 1
ATOM 2602 O O . LEU B 1 149 ? 5.125 -28.469 -6.629 1 97.56 149 LEU B O 1
ATOM 2606 N N . ASN B 1 150 ? 5.523 -30.594 -7.102 1 96.75 150 ASN B N 1
ATOM 2607 C CA . ASN B 1 150 ? 6.785 -30.625 -6.367 1 96.75 150 ASN B CA 1
ATOM 2608 C C . ASN B 1 150 ? 7.949 -30.141 -7.227 1 96.75 150 ASN B C 1
ATOM 2610 O O . ASN B 1 150 ? 9.109 -30.219 -6.812 1 96.75 150 ASN B O 1
ATOM 2614 N N . HIS B 1 151 ? 7.707 -29.656 -8.406 1 97.69 151 HIS B N 1
ATOM 2615 C CA . HIS B 1 151 ? 8.688 -29.016 -9.273 1 97.69 151 HIS B CA 1
ATOM 2616 C C . HIS B 1 151 ? 8.219 -27.625 -9.711 1 97.69 151 HIS B C 1
ATOM 2618 O O . HIS B 1 151 ? 7.836 -27.438 -10.867 1 97.69 151 HIS B O 1
ATOM 2624 N N . PRO B 1 152 ? 8.344 -26.625 -8.844 1 98.25 152 PRO B N 1
ATOM 2625 C CA . PRO B 1 152 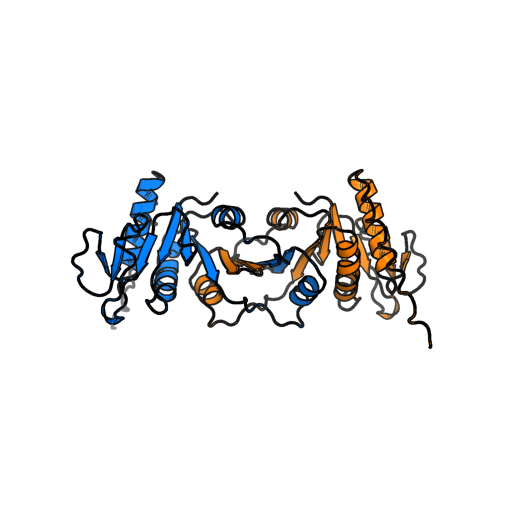? 7.797 -25.281 -9.07 1 98.25 152 PRO B CA 1
ATOM 2626 C C . PRO B 1 152 ? 8.312 -24.656 -10.359 1 98.25 152 PRO B C 1
ATOM 2628 O O . PRO B 1 152 ? 7.566 -23.953 -11.055 1 98.25 152 PRO B O 1
ATOM 2631 N N . PRO B 1 153 ? 9.57 -24.859 -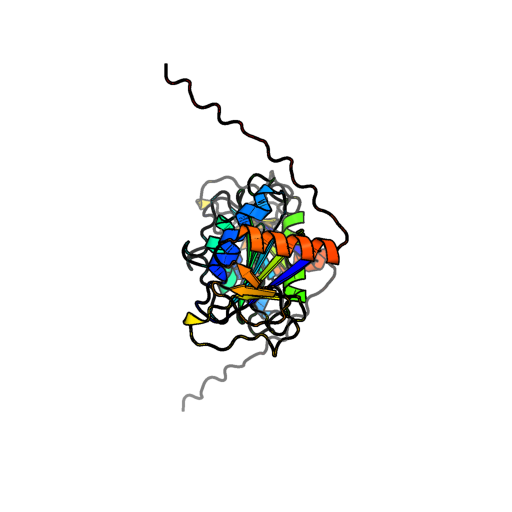10.812 1 98.12 153 PRO B N 1
ATOM 2632 C CA . PRO B 1 153 ? 10.031 -24.266 -12.07 1 98.12 153 PRO B CA 1
ATOM 2633 C C . PRO B 1 153 ? 9.18 -24.703 -13.266 1 98.12 153 PRO B C 1
ATOM 2635 O O . PRO B 1 153 ? 8.945 -23.906 -14.18 1 98.12 153 PRO B O 1
ATOM 2638 N N . GLU B 1 154 ? 8.703 -25.906 -13.211 1 98.19 154 GLU B N 1
ATOM 2639 C CA . GLU B 1 154 ? 7.875 -26.391 -14.312 1 98.19 154 GLU B CA 1
ATOM 2640 C C . GLU B 1 154 ? 6.512 -25.703 -14.312 1 98.19 154 GLU B C 1
ATOM 2642 O O . GLU B 1 154 ? 5.957 -25.422 -15.375 1 98.19 154 GLU B O 1
ATOM 2647 N N . VAL B 1 155 ? 6 -25.531 -13.164 1 98.56 155 VAL B N 1
ATOM 2648 C CA . VAL B 1 155 ? 4.742 -24.797 -13.055 1 98.56 155 VAL B CA 1
ATOM 2649 C C . VAL B 1 155 ? 4.938 -23.359 -13.539 1 98.56 155 VAL B C 1
ATOM 2651 O O . VAL B 1 155 ? 4.129 -22.844 -14.312 1 98.56 155 VAL B O 1
ATOM 2654 N N . ALA B 1 156 ? 6.039 -22.766 -13.117 1 98.62 156 ALA B N 1
ATOM 2655 C CA . ALA B 1 156 ? 6.363 -21.391 -13.516 1 98.62 156 ALA B CA 1
ATOM 2656 C C . ALA B 1 156 ? 6.523 -21.297 -15.031 1 98.62 156 ALA B C 1
ATOM 2658 O O . ALA B 1 156 ? 6.07 -20.328 -15.641 1 98.62 156 ALA B O 1
ATOM 2659 N N . GLN B 1 157 ? 7.141 -22.25 -15.555 1 97.88 157 GLN B N 1
ATOM 2660 C CA . GLN B 1 157 ? 7.324 -22.297 -17 1 97.88 157 GLN B CA 1
ATOM 2661 C C . GLN B 1 157 ? 5.984 -22.344 -17.734 1 97.88 157 GLN B C 1
ATOM 2663 O O . GLN B 1 157 ? 5.805 -21.672 -18.75 1 97.88 157 GLN B O 1
ATOM 2668 N N . PHE B 1 158 ? 5.133 -23.094 -17.266 1 98.12 158 PHE B N 1
ATOM 2669 C CA . PHE B 1 158 ? 3.795 -23.172 -17.844 1 98.12 158 PHE B CA 1
ATOM 2670 C C . PHE B 1 158 ? 3.105 -21.812 -17.812 1 98.12 158 PHE B C 1
ATOM 2672 O O . PHE B 1 158 ? 2.5 -21.406 -18.797 1 98.12 158 PHE B O 1
ATOM 2679 N N . ILE B 1 159 ? 3.211 -21.125 -16.688 1 98.44 159 ILE B N 1
ATOM 2680 C CA . ILE B 1 159 ? 2.596 -19.812 -16.531 1 98.44 159 ILE B CA 1
ATOM 2681 C C . ILE B 1 159 ? 3.18 -18.844 -17.547 1 98.44 159 ILE B C 1
ATOM 2683 O O . ILE B 1 159 ? 2.449 -18.047 -18.156 1 98.44 159 ILE B O 1
ATOM 2687 N N . LEU B 1 160 ? 4.477 -18.906 -17.703 1 97 160 LEU B N 1
ATOM 2688 C CA . LEU B 1 160 ? 5.121 -18.031 -18.672 1 97 160 LEU B CA 1
ATOM 2689 C C . LEU B 1 160 ? 4.602 -18.312 -20.078 1 97 160 LEU B C 1
ATOM 2691 O O . LEU B 1 160 ? 4.398 -17.391 -20.875 1 97 160 LEU B O 1
ATOM 2695 N N . ALA B 1 161 ? 4.441 -19.562 -20.375 1 96.75 161 ALA B N 1
ATOM 2696 C CA . ALA B 1 161 ? 3.898 -19.938 -21.688 1 96.75 161 ALA B CA 1
ATOM 2697 C C . ALA B 1 161 ? 2.482 -19.391 -21.859 1 96.75 161 ALA B C 1
ATOM 2699 O O . ALA B 1 161 ? 2.119 -18.922 -22.938 1 96.75 161 ALA B O 1
ATOM 2700 N N . LEU B 1 162 ? 1.702 -19.5 -20.812 1 96.81 162 LEU B N 1
ATOM 2701 C CA . LEU B 1 162 ? 0.357 -18.938 -20.844 1 96.81 162 LEU B CA 1
ATOM 2702 C C . LEU B 1 162 ? 0.4 -17.438 -21.109 1 96.81 162 LEU B C 1
ATOM 2704 O O . LEU B 1 162 ? -0.397 -16.906 -21.891 1 96.81 162 LEU B O 1
ATOM 2708 N N . ARG B 1 163 ? 1.271 -16.734 -20.422 1 96.25 163 ARG B N 1
ATOM 2709 C CA . ARG B 1 163 ? 1.444 -15.289 -20.609 1 96.25 163 ARG B CA 1
ATOM 2710 C C . ARG B 1 163 ? 1.763 -14.953 -22.062 1 96.25 163 ARG B C 1
ATOM 2712 O O . ARG B 1 163 ? 1.193 -14.016 -22.625 1 96.25 163 ARG B O 1
ATOM 2719 N N . GLU B 1 164 ? 2.729 -15.703 -22.609 1 94.69 164 GLU B N 1
ATOM 2720 C CA . GLU B 1 164 ? 3.143 -15.469 -23.984 1 94.69 164 GLU B CA 1
ATOM 2721 C C . GLU B 1 164 ? 1.972 -15.633 -24.953 1 94.69 164 GLU B C 1
ATOM 2723 O O . GLU B 1 164 ? 1.823 -14.859 -25.891 1 94.69 164 GLU B O 1
ATOM 2728 N N . ARG B 1 165 ? 1.239 -16.578 -24.672 1 93.94 165 ARG B N 1
ATOM 2729 C CA . ARG B 1 165 ? 0.066 -16.812 -25.516 1 93.94 165 ARG B CA 1
ATOM 2730 C C . ARG B 1 165 ? -0.934 -15.672 -25.391 1 93.94 165 ARG B C 1
ATOM 2732 O O . ARG B 1 165 ? -1.578 -15.289 -26.375 1 93.94 165 ARG B O 1
ATOM 2739 N N . HIS B 1 166 ? -1.021 -15.148 -24.25 1 92.12 166 HIS B N 1
ATOM 2740 C CA . HIS B 1 166 ? -1.994 -14.102 -23.969 1 92.12 166 HIS B CA 1
ATOM 2741 C C . HIS B 1 166 ? -1.526 -12.75 -24.5 1 92.12 166 HIS B C 1
ATOM 2743 O O . HIS B 1 166 ? -2.326 -11.977 -25.047 1 92.12 166 HIS B O 1
ATOM 2749 N N . THR B 1 167 ? -0.258 -12.445 -24.312 1 90.38 167 THR B N 1
ATOM 2750 C CA . THR B 1 167 ? 0.241 -11.109 -24.594 1 90.38 167 THR B CA 1
ATOM 2751 C C . THR B 1 167 ? 0.903 -11.062 -25.969 1 90.38 167 THR B C 1
ATOM 2753 O O . THR B 1 167 ? 1.079 -9.992 -26.547 1 90.38 167 THR B O 1
ATOM 2756 N N . GLY B 1 168 ? 1.302 -12.195 -26.391 1 87.56 168 GLY B N 1
ATOM 2757 C CA . GLY B 1 168 ? 2.086 -12.25 -27.625 1 87.56 168 GLY B CA 1
ATOM 2758 C C . GLY B 1 168 ? 3.539 -11.867 -27.406 1 87.56 168 GLY B C 1
ATOM 2759 O O . GLY B 1 168 ? 4.312 -11.812 -28.375 1 87.56 168 GLY B O 1
ATOM 2760 N N . LYS B 1 169 ? 3.977 -11.523 -26.219 1 81.25 169 LYS B N 1
ATOM 2761 C CA . LYS B 1 169 ? 5.34 -11.109 -25.906 1 81.25 169 LYS B CA 1
ATOM 2762 C C . LYS B 1 169 ? 6.164 -12.281 -25.375 1 81.25 169 LYS B C 1
ATOM 2764 O O . LYS B 1 169 ? 5.793 -12.914 -24.391 1 81.25 169 LYS B O 1
ATOM 2769 N N . ARG B 1 170 ? 7.223 -12.633 -26.203 1 78.25 170 ARG B N 1
ATOM 2770 C CA . ARG B 1 170 ? 8.109 -13.695 -25.734 1 78.25 170 ARG B CA 1
ATOM 2771 C C . ARG B 1 170 ? 9.195 -13.141 -24.828 1 78.25 170 ARG B C 1
ATOM 2773 O O . ARG B 1 170 ? 9.742 -12.07 -25.078 1 78.25 170 ARG B O 1
ATOM 2780 N N . MET B 1 171 ? 9.25 -13.664 -23.672 1 69.44 171 MET B N 1
ATOM 2781 C CA . MET B 1 171 ? 10.289 -13.211 -22.75 1 69.44 171 MET B CA 1
ATOM 2782 C C . MET B 1 171 ? 11.648 -13.797 -23.141 1 69.44 171 MET B C 1
ATOM 2784 O O . MET B 1 171 ? 11.734 -14.961 -23.531 1 69.44 171 MET B O 1
ATOM 2788 N N . LEU B 1 172 ? 12.57 -12.906 -23.453 1 57.47 172 LEU B N 1
ATOM 2789 C CA . LEU B 1 172 ? 13.914 -13.367 -23.766 1 57.47 172 LEU B CA 1
ATOM 2790 C C . LEU B 1 172 ? 14.594 -13.945 -22.516 1 57.47 172 LEU B C 1
ATOM 2792 O O . LEU B 1 172 ? 14.523 -13.352 -21.438 1 57.47 172 LEU B O 1
ATOM 2796 N N . HIS B 1 173 ? 14.594 -15.125 -22.406 1 56.53 173 HIS B N 1
ATOM 2797 C CA . HIS B 1 173 ? 15.336 -15.758 -21.328 1 56.53 173 HIS B CA 1
ATOM 2798 C C . HIS B 1 173 ? 16.672 -15.062 -21.094 1 56.53 173 HIS B C 1
ATOM 2800 O O . HIS B 1 173 ? 17.375 -14.734 -22.047 1 56.53 173 HIS B O 1
ATOM 2806 N N . PRO B 1 174 ? 16.828 -14.398 -19.938 1 50.41 174 PRO B N 1
ATOM 2807 C CA . PRO B 1 174 ? 18.25 -14.031 -19.828 1 50.41 174 PRO B CA 1
ATOM 2808 C C . PRO B 1 174 ? 19.188 -15.203 -20.109 1 50.41 174 PRO B C 1
ATOM 2810 O O . PRO B 1 174 ? 18.828 -16.359 -19.859 1 50.41 174 PRO B O 1
ATOM 2813 N N . ALA B 1 175 ? 20.156 -15.148 -21 1 43.72 175 ALA B N 1
ATOM 2814 C CA . ALA B 1 175 ? 21.203 -16.156 -21.188 1 43.72 175 ALA B CA 1
ATOM 2815 C C . ALA B 1 175 ? 21.656 -16.719 -19.859 1 43.72 175 ALA B C 1
ATOM 2817 O O . ALA B 1 175 ? 21.922 -15.977 -18.906 1 43.72 175 ALA B O 1
ATOM 2818 N N . ALA B 1 176 ? 21.25 -17.875 -19.5 1 42.06 176 ALA B N 1
ATOM 2819 C CA . ALA B 1 176 ? 21.906 -18.578 -18.406 1 42.06 176 ALA B CA 1
ATOM 2820 C C . ALA B 1 176 ? 23.359 -18.109 -18.25 1 42.06 176 ALA B C 1
ATOM 2822 O O . ALA B 1 176 ? 24.156 -18.266 -19.172 1 42.06 176 ALA B O 1
ATOM 2823 N N . HIS B 1 177 ? 23.656 -17.078 -17.578 1 36.78 177 HIS B N 1
ATOM 2824 C CA . HIS B 1 177 ? 25.078 -16.953 -17.25 1 36.78 177 HIS B CA 1
ATOM 2825 C C . HIS B 1 177 ? 25.656 -18.297 -16.812 1 36.78 177 HIS B C 1
ATOM 2827 O O . HIS B 1 177 ? 25.203 -18.875 -15.82 1 36.78 177 HIS B O 1
ATOM 2833 N N . ARG B 1 178 ? 26.016 -19.188 -17.656 1 34.78 178 ARG B N 1
ATOM 2834 C CA . ARG B 1 178 ? 26.844 -20.359 -17.406 1 34.78 178 ARG B CA 1
ATOM 2835 C C . ARG B 1 178 ? 27.969 -20.016 -16.438 1 34.78 178 ARG B C 1
ATOM 2837 O O . ARG B 1 178 ? 28.938 -19.344 -16.797 1 34.78 178 ARG B O 1
ATOM 2844 N N . HIS B 1 179 ? 27.719 -19.609 -15.234 1 35.53 179 HIS B N 1
ATOM 2845 C CA . HIS B 1 179 ? 28.812 -19.625 -14.273 1 35.53 179 HIS B CA 1
ATOM 2846 C C . HIS B 1 179 ? 29.453 -21.016 -14.211 1 35.53 179 HIS B C 1
ATOM 2848 O O . HIS B 1 179 ? 28.812 -21.984 -13.836 1 35.53 179 HIS B O 1
ATOM 2854 N N . GLY B 1 180 ? 30.25 -21.359 -15.141 1 32.38 180 GLY B N 1
ATOM 2855 C CA . GLY B 1 180 ? 31.25 -22.406 -15.023 1 32.38 180 GLY B CA 1
ATOM 2856 C C . GLY B 1 180 ? 31.969 -22.406 -13.688 1 32.38 180 GLY B C 1
ATOM 2857 O O . GLY B 1 180 ? 32.688 -21.453 -13.359 1 32.38 180 GLY B O 1
ATOM 2858 N N . PHE B 1 181 ? 31.375 -22.766 -12.664 1 33.16 181 PHE B N 1
ATOM 2859 C CA . PHE B 1 181 ? 32.094 -23.125 -11.438 1 33.16 181 PHE B CA 1
ATOM 2860 C C . PHE B 1 181 ? 33.281 -23.984 -11.742 1 33.16 181 PHE B C 1
ATOM 2862 O O . PHE B 1 181 ? 33.156 -25.125 -12.18 1 33.16 181 PHE B O 1
ATOM 2869 N N . ARG B 1 182 ? 34.344 -23.422 -12.156 1 37.5 182 ARG B N 1
ATOM 2870 C CA . ARG B 1 182 ? 35.625 -24.125 -12.227 1 37.5 182 ARG B CA 1
ATOM 2871 C C . ARG B 1 182 ? 35.969 -24.766 -10.891 1 37.5 182 ARG B C 1
ATOM 2873 O O . ARG B 1 182 ? 36.062 -24.078 -9.867 1 37.5 182 ARG B O 1
ATOM 2880 N N . ALA B 1 183 ? 35.688 -26.047 -10.766 1 35.28 183 ALA B N 1
ATOM 2881 C CA . ALA B 1 183 ? 36.125 -26.891 -9.648 1 35.28 183 ALA B CA 1
ATOM 2882 C C . ALA B 1 183 ? 37.562 -26.609 -9.273 1 35.28 183 ALA B C 1
ATOM 2884 O O . ALA B 1 183 ? 38.438 -26.516 -10.148 1 35.28 183 ALA B O 1
ATOM 2885 N N . PRO B 1 184 ? 37.781 -25.938 -8.117 1 37.59 184 PRO B N 1
ATOM 2886 C CA . PRO B 1 184 ? 39.188 -25.766 -7.738 1 37.59 184 PRO B CA 1
ATOM 2887 C C . PRO B 1 184 ? 40 -27.031 -7.93 1 37.59 184 PRO B C 1
ATOM 2889 O O . PRO B 1 184 ? 39.469 -28.141 -7.844 1 37.59 184 PRO B O 1
ATOM 2892 N N . ASP B 1 185 ? 40.938 -26.984 -8.82 1 33.16 185 ASP B N 1
ATOM 2893 C CA . ASP B 1 185 ? 41.938 -28.031 -9.055 1 33.16 185 ASP B CA 1
ATOM 2894 C C . ASP B 1 185 ? 42.469 -28.594 -7.734 1 33.16 185 ASP B C 1
ATOM 2896 O O . ASP B 1 185 ? 42.844 -27.844 -6.836 1 33.16 185 ASP B O 1
ATOM 2900 N N . ALA B 1 186 ? 41.969 -29.75 -7.34 1 37.94 186 ALA B N 1
ATOM 2901 C CA . ALA B 1 186 ? 42.531 -30.562 -6.258 1 37.94 186 ALA B CA 1
ATOM 2902 C C . ALA B 1 186 ? 44.062 -30.594 -6.316 1 37.94 186 ALA B C 1
ATOM 2904 O O . ALA B 1 186 ? 44.625 -31.266 -7.172 1 37.94 186 ALA B O 1
ATOM 2905 N N . SER B 1 187 ? 44.75 -29.406 -6.414 1 27.3 187 SER B N 1
ATOM 2906 C CA . SER B 1 187 ? 46.156 -29.641 -6.074 1 27.3 187 SER B CA 1
ATOM 2907 C C . SER B 1 187 ? 46.312 -29.922 -4.582 1 27.3 187 SER B C 1
ATOM 2909 O O . SER B 1 187 ? 45.562 -29.375 -3.762 1 27.3 187 SER B O 1
#

Secondary structure (DSSP, 8-state):
-BS-EEEEEESTTSSHHHHHHHHHHHHHHTT--EEEEEE-SS----S-TTSHHHHHHHTT-SEEEEE-SSEEEEEEE-TTPPPPPHHHHHTTSPPBSEEEEES-TTS-S-EEEEE-GGG-PPPSTTT-TTEEEEEESS----SS-EEETT-HHHHHHHHHHHHHHHH--------------------/-BS-EEEEEE-TTSSHHHHHHHHHHHHHHTT--EEEEEE-SS----S-TTSHHHHHHHHT-SEEEEE-SSEEEEEEE-TTPPPPPHHHHHTTSPPBSEEEEES-TTS-S-EEEEE-GGG-PPPSTTT-TTEEEEEESS----SS-EEETT-HHHHHHHHHHHHHHHH--------------------

pLDDT: mean 89.5, std 16.14, range [27.3, 98.81]

Radius of gyration: 25.61 Å; Cα contacts (8 Å, |Δi|>4): 670; chains: 2; bounding box: 83×76×66 Å

Solvent-accessible surface area (backbone atoms only — not comparable to full-atom values): 21266 Å² total; per-residue (Å²): 102,73,65,32,64,39,31,46,40,60,60,90,87,49,44,58,68,59,45,54,35,58,27,31,48,60,41,41,74,50,71,47,44,33,30,36,38,35,56,38,96,52,85,81,69,57,49,61,72,86,37,68,67,42,43,36,47,74,28,52,33,37,33,40,32,43,34,30,78,55,34,35,37,39,38,38,55,38,82,84,46,80,66,74,50,69,70,59,52,55,70,64,47,77,66,26,61,32,32,41,28,36,53,70,82,84,54,94,45,49,21,36,33,32,44,46,73,89,74,70,60,80,67,62,64,80,83,36,82,46,48,66,30,34,30,22,81,63,94,69,91,60,93,49,55,77,32,53,50,89,40,37,68,60,45,46,49,50,52,51,52,52,40,24,69,72,68,67,56,77,78,70,68,58,78,75,75,76,74,72,78,73,72,78,74,87,119,103,73,67,31,63,40,31,45,41,59,60,90,86,49,44,58,67,58,46,55,37,59,28,32,47,61,44,42,73,48,72,46,44,32,31,36,37,35,56,38,96,54,85,80,69,58,49,60,71,85,37,69,66,40,42,36,46,74,30,53,32,37,34,39,34,45,35,29,77,56,33,37,38,38,39,39,56,39,84,83,45,79,66,73,52,69,70,58,52,54,70,64,49,77,65,25,60,33,33,42,28,35,53,69,80,84,54,95,46,51,24,38,32,31,43,47,72,88,74,69,61,80,64,62,64,81,83,36,84,45,49,64,31,35,30,23,82,60,93,70,91,61,93,49,56,76,32,54,49,89,40,37,67,59,45,45,48,49,50,52,52,52,42,25,70,71,68,68,56,77,78,68,67,58,74,74,76,76,74,74,76,72,71,77,74,87,117

Foldseek 3Di:
DELAEEEEDEDPPLCSVVLVVVQVVVCVLQPWDEAEAEDDPDDDDDDDCVDPQNVCVVVPDQWDWDDDPVDIDIDGDCPPPDDDQPVVVVVPDDYTHYYYYYDNLVDQAAYEYRDEVVVVDDTPPPVRPSYQEYAYCDDDPDPHHYHDNVDSSRVSVVVLVVSCVVNVDHRDGPPPPPPPPPDPPPD/DELAEEEEDEDPPLCSVVLVVVQVVVCVLQPWDEAEAEDDPDDDDDDDCVDPQNVCVVVPDQWDWDDDPVDIDIDGDCPPPDDDQPVVVVVPDDYTHYYYYYDNLVDQAAYEYRDEVVVVDDTPPPVRPSYQEYAYCDDDPDPHHYHDNVDSSRVSVVVLVVSCVVNVDRRDGDPPPPPPPPDPDPD

Nearest PDB structures (foldseek):
  1np6-assembly1_B  TM=9.079E-01  e=4.440E-15  Escherichia coli
  1np6-assembly1_A  TM=8.892E-01  e=4.135E-14  Escherichia coli
  1p9n-assembly1_B  TM=9.052E-01  e=2.313E-13  Escherichia coli
  1xjc-assembly1_A  TM=7.637E-01  e=7.487E-08  Geobacillus stearothermophilus
  4nkr-assembly2_E  TM=7.265E-01  e=3.067E-08  Bacillus spizizenii str. W23